Protein AF-A0A2G5EBL6-F1 (afdb_monomer_lite)

pLDDT: mean 78.23, std 23.62, range [29.59, 98.44]

InterPro domains:
  IPR039491 Required for excision 1-B domain-containing protein [PF14966] (50-145)
  IPR039491 Required for excision 1-B domain-containing protein [PTHR28309] (38-223)

Structure (mmCIF, N/CA/C/O backbone):
data_AF-A0A2G5EBL6-F1
#
_entry.id   AF-A0A2G5EBL6-F1
#
loop_
_atom_site.group_PDB
_atom_site.id
_atom_site.type_symbol
_atom_site.label_atom_id
_atom_site.label_alt_id
_atom_site.label_comp_id
_atom_site.label_asym_id
_atom_site.label_entity_id
_atom_site.label_seq_id
_atom_site.pdbx_PDB_ins_code
_atom_site.Cartn_x
_atom_site.Cartn_y
_atom_site.Cartn_z
_atom_site.occupancy
_atom_site.B_iso_or_equiv
_atom_site.auth_seq_id
_atom_site.auth_comp_id
_atom_site.auth_asym_id
_atom_site.auth_atom_id
_atom_site.pdbx_PDB_model_num
ATOM 1 N N . MET A 1 1 ? 21.609 19.500 -34.713 1.00 32.03 1 MET A N 1
ATOM 2 C CA . MET A 1 1 ? 21.882 20.052 -33.375 1.00 32.03 1 MET A CA 1
ATOM 3 C C . MET A 1 1 ? 20.558 20.595 -32.882 1.00 32.03 1 MET A C 1
ATOM 5 O O . MET A 1 1 ? 20.215 21.732 -33.173 1.00 32.03 1 MET A O 1
ATOM 9 N N . VAL A 1 2 ? 19.738 19.695 -32.353 1.00 29.59 2 VAL A N 1
ATOM 10 C CA . VAL A 1 2 ? 18.469 20.017 -31.706 1.00 29.59 2 VAL A CA 1
ATOM 11 C C . VAL A 1 2 ? 18.556 19.249 -30.403 1.00 29.59 2 VAL A C 1
ATOM 13 O O . VAL A 1 2 ? 18.448 18.025 -30.409 1.00 29.59 2 VAL A O 1
ATOM 16 N N . ASP A 1 3 ? 18.919 19.969 -29.351 1.00 31.80 3 ASP A N 1
ATOM 17 C CA . ASP A 1 3 ? 18.814 19.497 -27.981 1.00 31.80 3 ASP A CA 1
ATOM 18 C C . ASP A 1 3 ? 17.315 19.322 -27.702 1.00 31.80 3 ASP A C 1
ATOM 20 O O . ASP A 1 3 ? 16.539 20.274 -27.788 1.00 31.80 3 ASP A O 1
ATOM 24 N N . LEU A 1 4 ? 16.893 18.073 -27.509 1.00 33.44 4 LEU A N 1
ATOM 25 C CA . LEU A 1 4 ? 15.557 17.723 -27.045 1.00 33.44 4 LEU A CA 1
ATOM 26 C C . LEU A 1 4 ? 15.684 17.417 -25.558 1.00 33.44 4 LEU A C 1
ATOM 28 O O . LEU A 1 4 ? 16.045 16.311 -25.162 1.00 33.44 4 LEU A O 1
ATOM 32 N N . ASP A 1 5 ? 15.421 18.451 -24.765 1.00 32.41 5 ASP A N 1
ATOM 33 C CA . ASP A 1 5 ? 15.227 18.387 -23.323 1.00 32.41 5 ASP A CA 1
ATOM 34 C C . ASP A 1 5 ? 14.082 17.407 -23.006 1.00 32.41 5 ASP A C 1
ATOM 36 O O . ASP A 1 5 ? 12.904 17.750 -23.098 1.00 32.41 5 ASP A O 1
ATOM 40 N N . CYS A 1 6 ? 14.432 16.173 -22.641 1.00 33.69 6 CYS A N 1
ATOM 41 C CA . CYS A 1 6 ? 13.511 15.138 -22.162 1.00 33.69 6 CYS A CA 1
ATOM 42 C C . CYS A 1 6 ? 13.790 14.805 -20.683 1.00 33.69 6 CYS A C 1
ATOM 44 O O . CYS A 1 6 ? 13.736 13.654 -20.265 1.00 33.69 6 CYS A O 1
ATOM 46 N N . GLU A 1 7 ? 14.132 15.821 -19.884 1.00 32.06 7 GLU A N 1
ATOM 47 C CA . GLU A 1 7 ? 14.427 15.679 -18.447 1.00 32.06 7 GLU A CA 1
ATOM 48 C C . GLU A 1 7 ? 13.368 16.342 -17.537 1.00 32.06 7 GLU A C 1
ATOM 50 O O . GLU A 1 7 ? 13.471 16.268 -16.318 1.00 32.06 7 GLU A O 1
ATOM 55 N N . SER A 1 8 ? 12.306 16.954 -18.080 1.00 32.31 8 SER A N 1
ATOM 56 C CA . SER A 1 8 ? 11.425 17.842 -17.293 1.00 32.31 8 SER A CA 1
ATOM 57 C C . SER A 1 8 ? 10.180 17.197 -16.662 1.00 32.31 8 SER A C 1
ATOM 59 O O . SER A 1 8 ? 9.565 17.806 -15.786 1.00 32.31 8 SER A O 1
ATOM 61 N N . GLU A 1 9 ? 9.793 15.970 -17.032 1.00 36.19 9 GLU A N 1
ATOM 62 C CA . GLU A 1 9 ? 8.555 15.350 -16.512 1.00 36.19 9 GLU A CA 1
ATOM 63 C C . GLU A 1 9 ? 8.783 14.324 -15.384 1.00 36.19 9 GLU A C 1
ATOM 65 O O . GLU A 1 9 ? 7.861 14.008 -14.624 1.00 36.19 9 GLU A O 1
ATOM 70 N N . THR A 1 10 ? 10.017 13.844 -15.196 1.00 35.22 10 THR A N 1
ATOM 71 C CA . THR A 1 10 ? 10.383 12.879 -14.140 1.00 35.22 10 THR A CA 1
ATOM 72 C C . THR A 1 10 ? 10.668 13.547 -12.790 1.00 35.22 10 THR A C 1
ATOM 74 O O . THR A 1 10 ? 10.463 12.926 -11.740 1.00 35.22 10 THR A O 1
ATOM 77 N N . GLU A 1 11 ? 11.058 14.826 -12.783 1.00 31.84 11 GLU A N 1
ATOM 78 C CA . GLU A 1 11 ? 11.285 15.603 -11.557 1.00 31.84 11 GLU A CA 1
ATOM 79 C C . GLU A 1 11 ? 9.974 15.894 -10.803 1.00 31.84 11 GLU A C 1
ATOM 81 O O . GLU A 1 11 ? 9.913 15.768 -9.577 1.00 31.84 11 GLU A O 1
ATOM 86 N N . GLY A 1 12 ? 8.874 16.146 -11.523 1.00 29.69 12 GLY A N 1
ATOM 87 C CA . GLY A 1 12 ? 7.581 16.496 -10.921 1.00 29.69 12 GLY A CA 1
ATOM 88 C C . GLY A 1 12 ? 6.911 15.371 -10.118 1.00 29.69 12 GLY A C 1
ATOM 89 O O . GLY A 1 12 ? 6.140 15.645 -9.197 1.00 29.69 12 GLY A O 1
ATOM 90 N N . PHE A 1 13 ? 7.196 14.101 -10.424 1.00 37.25 13 PHE A N 1
ATOM 91 C CA . PHE A 1 13 ? 6.701 12.958 -9.643 1.00 37.25 13 PHE A CA 1
ATOM 92 C C . PHE A 1 13 ? 7.534 12.732 -8.376 1.00 37.25 13 PHE A C 1
ATOM 94 O O . PHE A 1 13 ? 6.982 12.424 -7.318 1.00 37.25 13 PHE A O 1
ATOM 101 N N . ASN A 1 14 ? 8.855 12.918 -8.469 1.00 37.78 14 ASN A N 1
ATOM 102 C CA . ASN A 1 14 ? 9.754 12.798 -7.325 1.00 37.78 14 ASN A CA 1
ATOM 103 C C . ASN A 1 14 ? 9.488 13.883 -6.278 1.00 37.78 14 ASN A C 1
ATOM 105 O O . ASN A 1 14 ? 9.518 13.566 -5.090 1.00 37.78 14 ASN A O 1
ATOM 109 N N . ASP A 1 15 ? 9.154 15.104 -6.695 1.00 36.69 15 ASP A N 1
ATOM 110 C CA . ASP A 1 15 ? 8.782 16.177 -5.770 1.00 36.69 15 ASP A CA 1
ATOM 111 C C . ASP A 1 15 ? 7.376 16.003 -5.191 1.00 36.69 15 ASP A C 1
ATOM 113 O O . ASP A 1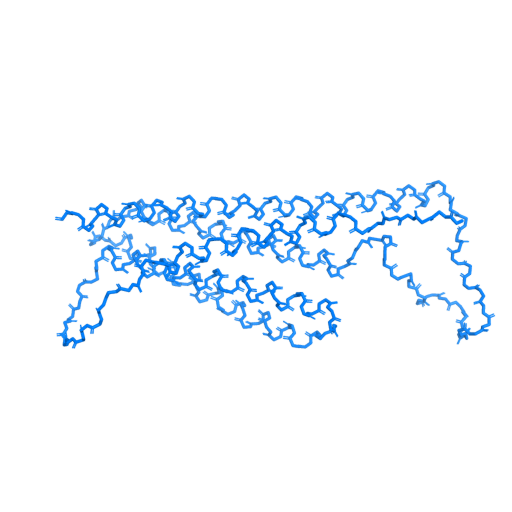 15 ? 7.194 16.169 -3.988 1.00 36.69 15 ASP A O 1
ATOM 117 N N . LYS A 1 16 ? 6.389 15.550 -5.975 1.00 40.94 16 LYS A N 1
ATOM 118 C CA . LYS A 1 16 ? 5.036 15.302 -5.441 1.00 40.94 16 LYS A CA 1
ATOM 119 C C . LYS A 1 16 ? 4.993 14.187 -4.400 1.00 40.94 16 LYS A C 1
ATOM 121 O O . LYS A 1 16 ? 4.231 14.306 -3.446 1.00 40.94 16 LYS A O 1
ATOM 126 N N . LEU A 1 17 ? 5.813 13.142 -4.557 1.00 38.59 17 LEU A N 1
ATOM 127 C CA . LEU A 1 17 ? 5.911 12.062 -3.573 1.00 38.59 17 LEU A CA 1
ATOM 128 C C . LEU A 1 17 ? 6.700 12.478 -2.321 1.00 38.59 17 LEU A C 1
ATOM 130 O O . LEU A 1 17 ? 6.354 12.036 -1.234 1.00 38.59 17 LEU A O 1
ATOM 134 N N . LYS A 1 18 ? 7.734 13.326 -2.463 1.00 37.56 18 LYS A N 1
ATOM 135 C CA . LYS A 1 18 ? 8.467 13.908 -1.321 1.00 37.56 18 LYS A CA 1
ATOM 136 C C . LYS A 1 18 ? 7.550 14.770 -0.451 1.00 37.56 18 LYS A C 1
ATOM 138 O O . LYS A 1 18 ? 7.557 14.605 0.764 1.00 37.56 18 LYS A O 1
ATOM 143 N N . ILE A 1 19 ? 6.729 15.618 -1.081 1.00 39.03 19 ILE A N 1
ATOM 144 C CA . ILE A 1 19 ? 5.806 16.530 -0.389 1.00 39.03 19 ILE A CA 1
ATOM 145 C C . ILE A 1 19 ? 4.774 15.746 0.441 1.00 39.03 19 ILE A C 1
ATOM 147 O O . ILE A 1 19 ? 4.537 16.091 1.589 1.00 39.03 19 ILE A O 1
ATOM 151 N N . THR A 1 20 ? 4.227 14.632 -0.068 1.00 41.66 20 THR A N 1
ATOM 152 C CA . THR A 1 20 ? 3.193 13.870 0.669 1.00 41.66 20 THR A CA 1
ATOM 153 C C . THR A 1 20 ? 3.734 12.960 1.773 1.00 41.66 20 THR A C 1
ATOM 155 O O . THR A 1 20 ? 2.992 12.638 2.694 1.00 41.66 20 THR A O 1
ATOM 158 N N . THR A 1 21 ? 4.989 12.503 1.705 1.00 48.50 21 THR A N 1
ATOM 159 C CA . THR A 1 21 ? 5.541 11.612 2.743 1.00 48.50 21 THR A CA 1
ATOM 160 C C . THR A 1 21 ? 6.235 12.357 3.876 1.00 48.50 21 THR A C 1
ATOM 162 O O . THR A 1 21 ? 6.143 11.911 5.010 1.00 48.50 21 THR A O 1
ATOM 165 N N . GLU A 1 22 ? 6.927 13.469 3.612 1.00 42.47 22 GLU A N 1
ATOM 166 C CA . GLU A 1 22 ? 7.683 14.178 4.659 1.00 42.47 22 GLU A CA 1
ATOM 167 C C . GLU A 1 22 ? 6.810 15.108 5.517 1.00 42.47 22 GLU A C 1
ATOM 169 O O . GLU A 1 22 ? 7.085 15.252 6.709 1.00 42.47 22 GLU A O 1
ATOM 174 N N . GLU A 1 23 ? 5.754 15.709 4.954 1.00 44.44 23 GLU A N 1
ATOM 175 C CA . GLU A 1 23 ? 4.824 16.561 5.718 1.00 44.44 23 GLU A 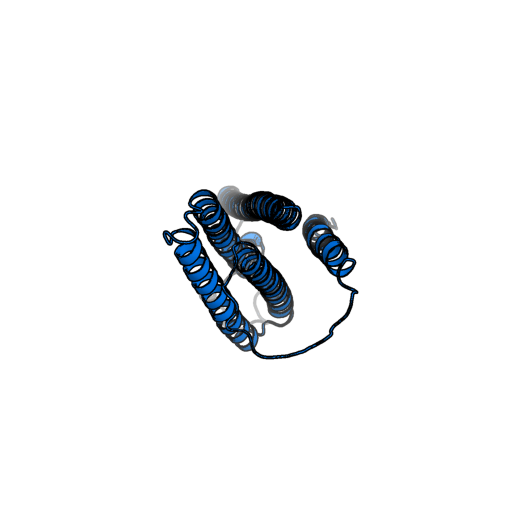CA 1
ATOM 176 C C . GLU A 1 23 ? 3.947 15.725 6.666 1.00 44.44 23 GLU A C 1
ATOM 178 O O . GLU A 1 23 ? 3.856 16.049 7.848 1.00 44.44 23 GLU A O 1
ATOM 183 N N . ASN A 1 24 ? 3.445 14.570 6.211 1.00 47.25 24 ASN A N 1
ATOM 184 C CA . ASN A 1 24 ? 2.637 13.668 7.044 1.00 47.25 24 ASN A CA 1
ATOM 185 C C . ASN A 1 24 ? 3.440 13.005 8.184 1.00 47.25 24 ASN A C 1
ATOM 187 O O . ASN A 1 24 ? 2.887 12.725 9.243 1.00 47.25 24 ASN A O 1
ATOM 191 N N . ILE A 1 25 ? 4.745 12.759 7.994 1.00 47.78 25 ILE A N 1
ATOM 192 C CA . ILE A 1 25 ? 5.616 12.206 9.050 1.00 47.78 25 ILE A CA 1
ATOM 193 C C . ILE A 1 25 ? 5.890 13.258 10.136 1.00 47.78 25 ILE A C 1
ATOM 195 O O . ILE A 1 25 ? 5.863 12.934 11.320 1.00 47.78 25 ILE A O 1
ATOM 199 N N . LYS A 1 26 ? 6.085 14.530 9.762 1.00 39.47 26 LYS A N 1
ATOM 200 C CA . LYS A 1 26 ? 6.347 15.607 10.731 1.00 39.47 26 LYS A CA 1
ATOM 201 C C . LYS A 1 26 ? 5.140 15.968 11.591 1.00 39.47 26 LYS A C 1
ATOM 203 O O . LYS A 1 26 ? 5.328 16.298 12.757 1.00 39.47 26 LYS A O 1
ATOM 208 N N . GLU A 1 27 ? 3.926 15.906 11.047 1.00 41.97 27 GLU A N 1
ATOM 209 C CA . GLU A 1 27 ? 2.708 16.1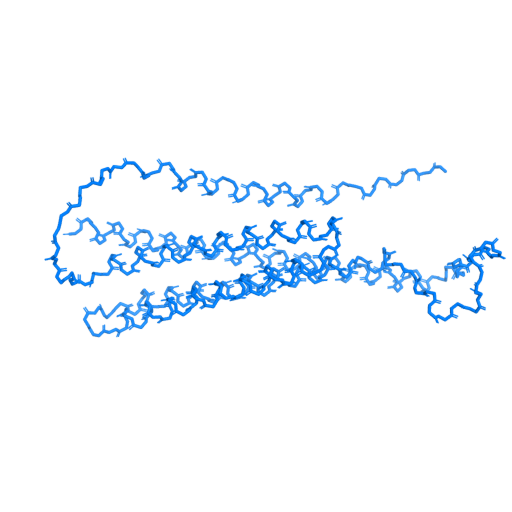45 11.835 1.00 41.97 27 GLU A CA 1
ATOM 210 C C . GLU A 1 27 ? 2.478 15.043 12.880 1.00 41.97 27 GLU A C 1
ATOM 212 O O . GLU A 1 27 ? 2.010 15.329 13.978 1.00 41.97 27 GLU A O 1
ATOM 217 N N . MET A 1 28 ? 2.902 13.805 12.601 1.00 40.56 28 MET A N 1
ATOM 218 C CA . MET A 1 28 ? 2.794 12.687 13.546 1.00 40.56 28 MET A CA 1
ATOM 219 C C . MET A 1 28 ? 3.894 12.669 14.622 1.00 40.56 28 MET A C 1
ATOM 221 O O . MET A 1 28 ? 3.668 12.142 15.708 1.00 40.56 28 MET A O 1
ATOM 225 N N . GLU A 1 29 ? 5.071 13.243 14.358 1.00 41.12 29 GLU A N 1
ATOM 226 C CA . GLU A 1 29 ? 6.190 13.277 15.316 1.00 41.12 29 GLU A CA 1
ATOM 227 C C . GLU A 1 29 ? 6.034 14.349 16.414 1.00 41.12 29 GLU A C 1
ATOM 229 O O . GLU A 1 29 ? 6.675 14.247 17.458 1.00 41.12 29 GLU A O 1
ATOM 234 N N . MET A 1 30 ? 5.191 15.372 16.218 1.00 35.16 30 MET A N 1
ATOM 235 C CA . MET A 1 30 ? 5.154 16.553 17.096 1.00 35.16 30 MET A CA 1
ATOM 236 C C . MET A 1 30 ? 4.175 16.479 18.286 1.00 35.16 30 MET A C 1
ATOM 238 O O . MET A 1 30 ? 4.126 17.430 19.065 1.00 35.16 30 MET A O 1
ATOM 242 N N . GLU A 1 31 ? 3.430 15.380 18.470 1.00 41.09 31 GLU A N 1
ATOM 243 C CA . GLU A 1 31 ? 2.395 15.267 19.524 1.00 41.09 31 GLU A CA 1
ATOM 244 C C . GLU A 1 31 ? 2.686 14.271 20.665 1.00 41.09 31 GLU A C 1
ATOM 246 O O . GLU A 1 31 ? 1.873 14.141 21.579 1.00 41.09 31 GLU A O 1
ATOM 251 N N . MET A 1 32 ? 3.837 13.592 20.694 1.00 40.34 32 MET A N 1
ATOM 252 C CA . MET A 1 32 ? 4.127 12.589 21.734 1.00 40.34 32 MET A CA 1
ATOM 253 C C . MET A 1 32 ? 5.384 12.901 22.549 1.00 40.34 32 MET A C 1
ATOM 255 O O . MET A 1 32 ? 6.392 12.213 22.449 1.00 40.34 32 MET A O 1
ATOM 259 N N . ASP A 1 33 ? 5.269 13.894 23.429 1.00 37.69 33 ASP A N 1
ATOM 260 C CA . ASP A 1 33 ? 6.133 14.057 24.601 1.00 37.69 33 ASP A CA 1
ATOM 261 C C . ASP A 1 33 ? 5.240 14.255 25.835 1.00 37.69 33 ASP A C 1
ATOM 263 O O . ASP A 1 33 ? 4.799 15.370 26.100 1.00 37.69 33 ASP A O 1
ATOM 267 N N . MET A 1 34 ? 4.949 13.176 26.578 1.00 40.69 34 MET A N 1
ATOM 268 C CA . MET A 1 34 ? 4.560 13.229 27.999 1.00 40.69 34 MET A CA 1
ATOM 269 C C . MET A 1 34 ? 4.687 11.843 28.673 1.00 40.69 34 MET A C 1
ATOM 271 O O . MET A 1 34 ? 3.926 10.923 28.393 1.00 40.69 34 MET A O 1
ATOM 275 N N . ASP A 1 35 ? 5.692 11.758 29.551 1.00 35.00 35 ASP A N 1
ATOM 276 C CA . ASP A 1 35 ? 5.892 10.901 30.733 1.00 35.00 35 ASP A CA 1
ATOM 277 C C . ASP A 1 35 ? 5.656 9.375 30.672 1.00 35.00 35 ASP A C 1
ATOM 279 O O . ASP A 1 35 ? 4.544 8.855 30.744 1.00 35.00 35 ASP A O 1
ATOM 283 N N . MET A 1 36 ? 6.777 8.641 30.715 1.00 46.12 36 MET A N 1
ATOM 284 C CA . MET A 1 36 ? 6.847 7.256 31.185 1.00 46.12 36 MET A CA 1
ATOM 285 C C . MET A 1 36 ? 6.954 7.221 32.714 1.00 46.12 36 MET A C 1
ATOM 287 O O . MET A 1 36 ? 8.035 7.453 33.252 1.00 46.12 36 MET A O 1
ATOM 291 N N . ASP A 1 37 ? 5.887 6.791 33.385 1.00 40.56 37 ASP A N 1
ATOM 292 C CA . ASP A 1 37 ? 5.981 6.123 34.685 1.00 40.56 37 ASP A CA 1
ATOM 293 C C . ASP A 1 37 ? 5.472 4.680 34.539 1.00 40.56 37 ASP A C 1
ATOM 295 O O . ASP A 1 37 ? 4.302 4.413 34.267 1.00 40.56 37 ASP A O 1
ATOM 299 N N . LEU A 1 38 ? 6.402 3.733 34.675 1.00 58.75 38 LEU A N 1
ATOM 300 C CA . LEU A 1 38 ? 6.155 2.293 34.699 1.00 58.75 38 LEU A CA 1
ATOM 301 C C . LEU A 1 38 ? 5.806 1.853 36.126 1.00 58.75 38 LEU A C 1
ATOM 303 O O . LEU A 1 38 ? 6.686 1.906 36.985 1.00 58.75 38 LEU A O 1
ATOM 307 N N . ASP A 1 39 ? 4.612 1.285 36.356 1.00 46.50 39 ASP A N 1
ATOM 308 C CA . ASP A 1 39 ? 4.452 0.285 37.423 1.00 46.50 39 ASP A CA 1
ATOM 309 C C . ASP A 1 39 ? 3.308 -0.747 37.239 1.00 46.50 39 ASP A C 1
ATOM 311 O O . ASP A 1 39 ? 2.170 -0.427 36.912 1.00 46.50 39 ASP A O 1
ATOM 315 N N . HIS A 1 40 ? 3.688 -2.002 37.509 1.00 44.62 40 HIS A N 1
ATOM 316 C CA . HIS A 1 40 ? 2.969 -3.211 37.949 1.00 44.62 40 HIS A CA 1
ATOM 317 C C . HIS A 1 40 ? 1.645 -3.718 37.321 1.00 44.62 40 HIS A C 1
ATOM 319 O O . HIS A 1 40 ? 0.542 -3.276 37.623 1.00 44.62 40 HIS A O 1
ATOM 325 N N . ASN A 1 41 ? 1.783 -4.883 36.665 1.00 54.56 41 ASN A N 1
ATOM 326 C CA . ASN A 1 41 ? 1.009 -6.119 36.897 1.00 54.56 41 ASN A CA 1
ATOM 327 C C . ASN A 1 41 ? -0.516 -5.974 37.087 1.00 54.56 41 ASN A C 1
ATOM 329 O O . ASN A 1 41 ? -1.055 -6.252 38.161 1.00 54.56 41 ASN A O 1
ATOM 333 N N . GLN A 1 42 ? -1.223 -5.632 36.013 1.00 42.38 42 GLN A N 1
ATOM 334 C CA . GLN A 1 42 ? -2.665 -5.835 35.911 1.00 42.38 42 GLN A CA 1
ATOM 335 C C . GLN A 1 42 ? -2.947 -6.757 34.733 1.00 42.38 42 GLN A C 1
ATOM 337 O O . GLN A 1 42 ? -2.359 -6.626 33.662 1.00 42.38 42 GLN A O 1
ATOM 342 N N . THR A 1 43 ? -3.854 -7.711 34.932 1.00 45.59 43 THR A N 1
ATOM 343 C CA . THR A 1 43 ? -4.490 -8.405 33.811 1.00 45.59 43 THR A CA 1
ATOM 344 C C . THR A 1 43 ? -5.353 -7.348 33.129 1.00 45.59 43 THR A C 1
ATOM 346 O O . THR A 1 43 ? -6.492 -7.136 33.534 1.00 45.59 43 THR A O 1
ATOM 349 N N . THR A 1 44 ? -4.768 -6.576 32.215 1.00 54.09 44 THR A N 1
ATOM 350 C CA . THR A 1 44 ? -5.438 -5.438 31.593 1.00 54.09 44 THR A CA 1
ATOM 351 C C . THR A 1 44 ? -6.562 -5.972 30.721 1.00 54.09 44 THR A C 1
ATOM 353 O O . THR A 1 44 ? -6.345 -6.673 29.731 1.00 54.09 44 THR A O 1
ATOM 356 N N . THR A 1 45 ? -7.797 -5.694 31.133 1.00 72.81 45 THR A N 1
ATOM 357 C CA . THR A 1 45 ? -8.965 -5.859 30.274 1.00 72.81 45 THR A CA 1
ATOM 358 C C . THR A 1 45 ? -8.728 -5.008 29.038 1.00 72.81 45 THR A C 1
ATOM 360 O O . THR A 1 45 ? -8.691 -3.787 29.145 1.00 72.81 45 THR A O 1
ATOM 363 N N . THR A 1 46 ? -8.503 -5.653 27.894 1.00 85.50 46 THR A N 1
ATOM 364 C CA . THR A 1 46 ? -8.277 -4.953 26.628 1.00 85.50 46 THR A CA 1
ATOM 365 C C . THR A 1 46 ? -9.511 -4.121 26.298 1.00 85.50 46 THR A C 1
ATOM 367 O O . THR A 1 46 ? -10.614 -4.663 26.227 1.00 85.50 46 THR A O 1
ATOM 370 N N . THR A 1 47 ? -9.331 -2.818 26.129 1.00 93.50 47 THR A N 1
ATOM 371 C CA . THR A 1 47 ? -10.402 -1.879 25.782 1.00 93.50 47 THR A CA 1
ATOM 372 C C . THR A 1 47 ? -10.516 -1.704 24.264 1.00 93.50 47 THR A C 1
ATOM 374 O O . THR A 1 47 ? -9.644 -2.132 23.507 1.00 93.50 47 THR A O 1
ATOM 377 N N . VAL A 1 48 ? -11.596 -1.066 23.794 1.00 94.81 48 VAL A N 1
ATOM 378 C CA . VAL A 1 48 ? -11.723 -0.667 22.377 1.00 94.81 48 VAL A CA 1
ATOM 379 C C . VAL A 1 48 ? -10.579 0.270 21.986 1.00 94.81 48 VAL A C 1
ATOM 381 O O . VAL A 1 48 ? -9.990 0.103 20.921 1.00 94.81 48 VAL A O 1
ATOM 384 N N . VAL A 1 49 ? -10.232 1.207 22.871 1.00 95.69 49 VAL A N 1
ATOM 385 C CA . VAL A 1 49 ? -9.147 2.170 22.665 1.00 95.69 49 VAL A CA 1
ATOM 386 C C . VAL A 1 49 ? -7.808 1.451 22.490 1.00 95.69 49 VAL A C 1
ATOM 388 O O . VAL A 1 49 ? -7.111 1.726 21.518 1.00 95.69 49 VAL A O 1
ATOM 391 N N . ASP A 1 50 ? -7.496 0.458 23.330 1.00 95.81 50 ASP A N 1
ATOM 392 C CA . ASP A 1 50 ? -6.252 -0.320 23.212 1.00 95.81 50 ASP A CA 1
ATOM 393 C C . ASP A 1 50 ? -6.144 -1.029 21.850 1.00 95.81 50 ASP A C 1
ATOM 395 O O . ASP A 1 50 ? -5.059 -1.161 21.281 1.00 95.81 50 ASP A O 1
ATOM 399 N N . LEU A 1 51 ? -7.267 -1.530 21.319 1.00 97.12 51 LEU A N 1
ATOM 400 C CA . LEU A 1 51 ? -7.307 -2.191 20.012 1.00 97.12 51 LEU A CA 1
ATOM 401 C C . LEU A 1 51 ? -7.090 -1.195 18.867 1.00 97.12 51 LEU A C 1
ATOM 403 O O . LEU A 1 51 ? -6.401 -1.528 17.900 1.00 97.12 51 LEU A O 1
ATOM 407 N N . LEU A 1 52 ? -7.644 0.014 18.974 1.00 97.62 52 LEU A N 1
ATOM 408 C CA . LEU A 1 52 ? -7.461 1.073 17.980 1.00 97.62 52 LEU A CA 1
ATOM 409 C C . LEU A 1 52 ? -6.036 1.648 18.014 1.00 97.62 52 LEU A C 1
ATOM 411 O O . LEU A 1 52 ? -5.438 1.829 16.957 1.00 97.62 52 LEU A O 1
ATOM 415 N N . GLU A 1 53 ? -5.426 1.813 19.190 1.00 97.94 53 GLU A N 1
ATOM 416 C CA . GLU A 1 53 ? -4.011 2.200 19.314 1.00 97.94 53 GLU A CA 1
ATOM 417 C C . GLU A 1 53 ? -3.084 1.166 18.667 1.00 97.94 53 GLU A C 1
ATOM 419 O O . GLU A 1 53 ? -2.184 1.513 17.897 1.00 97.94 53 GLU A O 1
ATOM 424 N N . ARG A 1 54 ? -3.347 -0.127 18.897 1.00 98.19 54 ARG A N 1
ATOM 425 C CA . ARG A 1 54 ? -2.630 -1.206 18.202 1.00 98.19 54 ARG A CA 1
ATOM 426 C C . ARG A 1 54 ? -2.825 -1.122 16.696 1.00 98.19 54 ARG A C 1
ATOM 428 O O . ARG A 1 54 ? -1.854 -1.288 15.963 1.00 98.19 54 ARG A O 1
ATOM 435 N N . PHE A 1 55 ? -4.045 -0.859 16.227 1.00 98.38 55 PHE A N 1
ATOM 436 C CA . PHE A 1 55 ? -4.319 -0.696 14.802 1.00 98.38 55 PHE A CA 1
ATOM 437 C C . PHE A 1 55 ? -3.506 0.454 14.193 1.00 98.38 55 PHE A C 1
ATOM 439 O O . PHE A 1 55 ? -2.842 0.237 13.180 1.00 98.38 55 PHE A O 1
ATOM 446 N N . LEU A 1 56 ? -3.480 1.631 14.827 1.00 97.69 56 LEU A N 1
ATOM 447 C CA . LEU A 1 56 ? -2.666 2.767 14.378 1.00 97.69 56 LEU A CA 1
ATOM 448 C C . LEU A 1 56 ? -1.171 2.415 14.340 1.00 97.69 56 LEU A C 1
ATOM 450 O O . LEU A 1 56 ? -0.494 2.714 13.357 1.00 97.69 56 LEU A O 1
ATOM 454 N N . GLY A 1 57 ? -0.672 1.680 15.338 1.00 97.44 57 GLY A N 1
ATOM 455 C CA . GLY A 1 57 ? 0.698 1.158 15.335 1.00 97.44 57 GLY A CA 1
ATOM 456 C C . GLY A 1 57 ? 0.992 0.211 14.162 1.00 97.44 57 GLY A C 1
ATOM 457 O O . GLY A 1 57 ? 2.086 0.236 13.597 1.00 97.44 57 GLY A O 1
ATOM 458 N N . VAL A 1 58 ? 0.022 -0.604 13.731 1.00 98.06 58 VAL A N 1
ATOM 459 C CA . VAL A 1 58 ? 0.167 -1.423 12.513 1.00 98.06 58 VAL A CA 1
ATOM 460 C C . VAL A 1 58 ? 0.257 -0.549 11.259 1.00 98.06 58 VAL A C 1
ATOM 462 O O . VAL A 1 58 ? 1.060 -0.844 10.372 1.00 98.06 58 VAL A O 1
ATOM 465 N N . GLN A 1 59 ? -0.527 0.527 11.172 1.00 98.12 59 GLN A N 1
ATOM 466 C CA . GLN A 1 59 ? -0.499 1.432 10.016 1.00 98.12 59 GLN A CA 1
ATOM 467 C C . GLN A 1 59 ? 0.814 2.208 9.925 1.00 98.12 59 GLN A C 1
ATOM 469 O O . GLN A 1 59 ? 1.370 2.336 8.834 1.00 98.12 59 GLN A O 1
ATOM 474 N N . GLN A 1 60 ? 1.372 2.615 11.066 1.00 96.88 60 GLN A N 1
ATOM 475 C CA . GLN A 1 60 ? 2.699 3.223 11.128 1.00 96.88 60 GLN A CA 1
ATOM 476 C C . GLN A 1 60 ? 3.777 2.286 10.560 1.00 96.88 60 GLN A C 1
ATOM 478 O O . GLN A 1 60 ? 4.524 2.666 9.657 1.00 96.88 60 GLN A O 1
ATOM 483 N N . ARG A 1 61 ? 3.798 1.017 10.991 1.00 98.19 61 ARG A N 1
ATOM 484 C CA . ARG A 1 61 ? 4.741 0.021 10.447 1.00 98.19 61 ARG A CA 1
ATOM 485 C C . ARG A 1 61 ? 4.567 -0.202 8.946 1.00 98.19 61 ARG A C 1
ATOM 487 O O . ARG A 1 61 ? 5.551 -0.367 8.227 1.00 98.19 61 ARG A O 1
ATOM 494 N N . ARG A 1 62 ? 3.332 -0.172 8.436 1.00 96.62 62 ARG A N 1
ATOM 495 C CA . ARG A 1 62 ? 3.082 -0.238 6.987 1.00 96.62 62 ARG A CA 1
ATOM 496 C C . ARG A 1 62 ? 3.652 0.970 6.258 1.00 96.62 62 ARG A C 1
ATOM 498 O O . ARG A 1 62 ? 4.293 0.784 5.224 1.00 96.62 62 ARG A O 1
ATOM 505 N N . ALA A 1 63 ? 3.454 2.181 6.774 1.00 94.94 63 ALA A N 1
ATOM 506 C CA . ALA A 1 63 ? 4.020 3.395 6.189 1.00 94.94 63 ALA A CA 1
ATOM 507 C C . ALA A 1 63 ? 5.554 3.306 6.089 1.00 94.94 63 ALA A C 1
ATOM 509 O O . ALA A 1 63 ? 6.122 3.559 5.023 1.00 94.94 63 ALA A O 1
ATOM 510 N N . GLU A 1 64 ? 6.210 2.833 7.149 1.00 96.12 64 GLU A N 1
ATOM 511 C CA . GLU A 1 64 ? 7.654 2.578 7.174 1.00 96.12 64 GLU A CA 1
ATOM 512 C C . GLU A 1 64 ? 8.076 1.502 6.164 1.00 96.12 64 GLU A C 1
ATOM 514 O O . GLU A 1 64 ? 9.053 1.683 5.433 1.00 96.12 64 GLU A O 1
ATOM 519 N N . ALA A 1 65 ? 7.320 0.405 6.051 1.00 96.00 65 ALA A N 1
ATOM 520 C CA . ALA A 1 65 ? 7.573 -0.642 5.064 1.00 96.00 65 ALA A CA 1
ATOM 521 C C . ALA A 1 65 ? 7.486 -0.110 3.621 1.00 96.00 65 ALA A C 1
ATOM 523 O O . ALA A 1 65 ? 8.363 -0.408 2.807 1.00 96.00 65 ALA A O 1
ATOM 524 N N . TYR A 1 66 ? 6.497 0.735 3.298 1.00 96.88 66 TYR A N 1
ATOM 525 C CA . TYR A 1 66 ? 6.420 1.402 1.991 1.00 96.88 66 TYR A CA 1
ATOM 526 C C . TYR A 1 66 ? 7.593 2.358 1.752 1.00 96.88 66 TYR A C 1
ATOM 528 O O . TYR A 1 66 ? 8.151 2.373 0.651 1.00 96.88 66 TYR A O 1
ATOM 536 N N . ALA A 1 67 ? 7.993 3.139 2.759 1.00 95.38 67 ALA A N 1
ATOM 537 C CA . ALA A 1 67 ? 9.137 4.042 2.655 1.00 95.38 67 ALA A CA 1
ATOM 538 C C . ALA A 1 67 ? 10.441 3.267 2.397 1.00 95.38 67 ALA A C 1
ATOM 540 O O . ALA A 1 67 ? 11.218 3.625 1.505 1.00 95.38 67 ALA A O 1
ATOM 541 N N . ASN A 1 68 ? 10.640 2.155 3.108 1.00 95.62 68 ASN A N 1
ATOM 542 C CA . ASN A 1 68 ? 11.771 1.251 2.921 1.00 95.62 68 ASN A CA 1
ATOM 543 C C . ASN A 1 68 ? 11.755 0.603 1.531 1.00 95.62 68 ASN A C 1
ATOM 545 O O . ASN A 1 68 ? 12.782 0.606 0.849 1.00 95.62 68 ASN A O 1
ATOM 549 N N . LEU A 1 69 ? 10.592 0.124 1.073 1.00 94.75 69 LEU A N 1
ATOM 550 C CA . LEU A 1 69 ? 10.421 -0.464 -0.257 1.00 94.75 69 LEU A CA 1
ATOM 551 C C . LEU A 1 69 ? 10.771 0.543 -1.352 1.00 94.75 69 LEU A C 1
ATOM 553 O O . LEU A 1 69 ? 11.478 0.215 -2.305 1.00 94.75 69 LEU A O 1
ATOM 557 N N . ARG A 1 70 ? 10.297 1.786 -1.207 1.00 94.19 70 ARG A N 1
ATOM 558 C CA . ARG A 1 70 ? 10.596 2.872 -2.140 1.00 94.19 70 ARG A CA 1
ATOM 559 C C . ARG A 1 70 ? 12.089 3.176 -2.171 1.00 94.19 70 ARG A C 1
ATOM 561 O O . ARG A 1 70 ? 12.661 3.236 -3.257 1.00 94.19 70 ARG A O 1
ATOM 568 N N . ARG A 1 71 ? 12.712 3.377 -1.006 1.00 94.94 71 ARG A N 1
ATOM 569 C CA . ARG A 1 71 ? 14.146 3.685 -0.904 1.00 94.94 71 ARG A CA 1
ATOM 570 C C . ARG A 1 71 ? 14.984 2.585 -1.548 1.00 94.94 71 ARG A C 1
ATOM 572 O O . ARG A 1 71 ? 15.820 2.887 -2.392 1.00 94.94 71 ARG A O 1
ATOM 579 N N . GLY A 1 72 ? 14.710 1.328 -1.210 1.00 94.81 72 GLY A N 1
ATOM 580 C CA . GLY A 1 72 ? 15.436 0.196 -1.773 1.00 94.81 72 GLY A CA 1
ATOM 581 C C . GLY A 1 72 ? 15.228 0.024 -3.273 1.00 94.81 72 GLY A C 1
ATOM 582 O O . GLY A 1 72 ? 16.167 -0.334 -3.972 1.00 94.81 72 GLY A O 1
ATOM 583 N N . PHE A 1 73 ? 14.040 0.340 -3.800 1.00 94.00 73 PHE A N 1
ATOM 584 C CA . PHE A 1 73 ? 13.821 0.330 -5.248 1.00 94.00 73 PHE A CA 1
ATOM 585 C C . PHE A 1 73 ? 14.617 1.428 -5.964 1.00 94.00 73 PHE A C 1
ATOM 587 O O . PHE A 1 73 ? 15.196 1.172 -7.014 1.00 94.00 73 PHE A O 1
ATOM 594 N N . ILE A 1 74 ? 14.692 2.637 -5.399 1.00 92.88 74 ILE A N 1
ATOM 595 C CA . ILE A 1 74 ? 15.518 3.720 -5.960 1.00 92.88 74 ILE A CA 1
ATOM 596 C C . ILE A 1 74 ? 16.995 3.306 -5.980 1.00 92.88 74 ILE A C 1
ATOM 598 O O . ILE A 1 74 ? 17.662 3.454 -7.001 1.00 92.88 74 ILE A O 1
ATOM 602 N N . GLU A 1 75 ? 17.495 2.740 -4.883 1.00 93.25 75 GLU A N 1
ATOM 603 C CA . GLU A 1 75 ? 18.870 2.243 -4.795 1.00 93.25 75 GLU A CA 1
ATOM 604 C C . GLU A 1 75 ? 19.138 1.101 -5.785 1.00 93.25 75 GLU A C 1
ATOM 606 O O . GLU A 1 75 ? 20.178 1.076 -6.446 1.00 93.25 75 GLU A O 1
ATOM 611 N N . TYR A 1 76 ? 18.183 0.186 -5.942 1.00 93.56 76 TYR A N 1
ATOM 612 C CA . TYR A 1 76 ? 18.236 -0.888 -6.927 1.00 93.56 76 TYR A CA 1
ATOM 613 C C . TYR A 1 76 ? 18.343 -0.355 -8.361 1.00 93.56 76 TYR A C 1
ATOM 615 O O . TYR A 1 76 ? 19.206 -0.811 -9.109 1.00 93.56 76 TYR A O 1
ATOM 623 N N . MET A 1 77 ? 17.528 0.638 -8.730 1.00 89.88 77 MET A N 1
ATOM 624 C CA . MET A 1 77 ? 17.547 1.227 -10.075 1.00 89.88 77 MET A CA 1
ATOM 625 C C . MET A 1 77 ? 18.879 1.922 -10.401 1.00 89.88 77 MET A C 1
ATOM 627 O O . MET A 1 77 ? 19.266 1.969 -11.564 1.00 89.88 77 MET A O 1
ATOM 631 N N . VAL A 1 78 ? 19.597 2.435 -9.393 1.00 90.56 78 VAL A N 1
ATOM 632 C CA . VAL A 1 78 ? 20.918 3.068 -9.571 1.00 90.56 78 VAL A CA 1
ATOM 633 C C . VAL A 1 78 ? 22.054 2.041 -9.577 1.00 90.56 78 VAL A C 1
ATOM 635 O O . VAL A 1 78 ? 22.978 2.139 -10.380 1.00 90.56 78 VAL A O 1
ATOM 638 N N . SER A 1 79 ? 22.017 1.069 -8.664 1.00 90.81 79 SER A N 1
ATOM 639 C CA . SER A 1 79 ? 23.126 0.133 -8.429 1.00 90.81 79 SER A CA 1
ATOM 640 C C . SER A 1 79 ? 23.065 -1.143 -9.271 1.00 90.81 79 SER A C 1
ATOM 642 O O . SER A 1 79 ? 24.086 -1.810 -9.437 1.00 90.81 79 SER A O 1
ATOM 644 N N . GLY A 1 80 ? 21.881 -1.533 -9.754 1.00 89.25 80 GLY A N 1
ATOM 645 C CA . GLY A 1 80 ? 21.636 -2.844 -10.362 1.00 89.25 80 GLY A CA 1
ATOM 646 C C . GLY A 1 80 ? 21.753 -4.021 -9.379 1.00 89.25 80 GLY A C 1
ATOM 647 O O . GLY A 1 80 ? 21.841 -5.172 -9.809 1.00 89.25 80 GLY A O 1
ATOM 648 N N . GLY A 1 81 ? 21.783 -3.759 -8.065 1.00 90.38 81 GLY A N 1
ATOM 649 C CA . GLY A 1 81 ? 21.969 -4.752 -7.003 1.00 90.38 81 GLY A CA 1
ATOM 650 C C . GLY A 1 81 ? 20.767 -5.682 -6.799 1.00 90.38 81 GLY A C 1
ATOM 651 O O . GLY A 1 81 ? 20.066 -5.583 -5.794 1.00 90.38 81 GLY A O 1
ATOM 652 N N . GLU A 1 82 ? 20.533 -6.603 -7.736 1.00 91.56 82 GLU A N 1
ATOM 653 C CA . GLU A 1 82 ? 19.363 -7.496 -7.751 1.00 91.56 82 GLU A CA 1
ATOM 654 C C . GLU A 1 82 ? 19.248 -8.363 -6.484 1.00 91.56 82 GLU A C 1
ATOM 656 O O . GLU A 1 82 ? 18.158 -8.495 -5.937 1.00 91.56 82 GLU A O 1
ATOM 661 N N . SER A 1 83 ? 20.352 -8.920 -5.971 1.00 94.00 83 SER A N 1
ATOM 662 C CA . SER A 1 83 ? 20.317 -9.794 -4.786 1.00 94.00 83 SER A CA 1
ATOM 663 C C . SER A 1 83 ? 19.918 -9.054 -3.507 1.00 94.00 83 SER A C 1
ATOM 665 O O . SER A 1 83 ? 19.080 -9.544 -2.752 1.00 94.00 83 SER A O 1
ATOM 667 N N . ALA A 1 84 ? 20.484 -7.865 -3.279 1.00 93.69 84 ALA A N 1
ATOM 668 C CA . ALA A 1 84 ? 20.149 -7.024 -2.132 1.00 93.69 84 ALA A CA 1
ATOM 669 C C . ALA A 1 84 ? 18.682 -6.575 -2.188 1.00 93.69 84 ALA A C 1
ATOM 671 O O . ALA A 1 84 ? 17.971 -6.627 -1.185 1.00 93.69 84 ALA A O 1
ATOM 672 N N . TYR A 1 85 ? 18.202 -6.208 -3.380 1.00 94.75 85 TYR A N 1
ATOM 673 C CA . TYR A 1 85 ? 16.813 -5.813 -3.571 1.00 94.75 85 TYR A CA 1
ATOM 674 C C . TYR A 1 85 ? 15.832 -6.980 -3.380 1.00 94.75 85 TYR A C 1
ATOM 676 O O . TYR A 1 85 ? 14.813 -6.818 -2.716 1.00 94.75 85 TYR A O 1
ATOM 684 N N . GLN A 1 86 ? 16.155 -8.180 -3.872 1.00 95.62 86 GLN A N 1
ATOM 685 C CA . GLN A 1 86 ? 15.340 -9.378 -3.640 1.00 95.62 86 GLN A CA 1
ATOM 686 C C . GLN A 1 86 ? 15.238 -9.735 -2.154 1.00 95.62 86 GLN A C 1
ATOM 688 O O . GLN A 1 86 ? 14.156 -10.093 -1.684 1.00 95.62 86 GLN A O 1
ATOM 693 N N . GLN A 1 87 ? 16.340 -9.614 -1.407 1.00 97.19 87 GLN A N 1
ATOM 694 C CA . GLN A 1 87 ? 16.322 -9.813 0.039 1.00 97.19 87 GLN A CA 1
ATOM 695 C C . GLN A 1 87 ? 15.404 -8.793 0.723 1.00 97.19 87 GLN A C 1
ATOM 697 O O . GLN A 1 87 ? 14.536 -9.183 1.503 1.00 97.19 87 GLN A O 1
ATOM 702 N N . LEU A 1 88 ? 15.526 -7.511 0.369 1.00 96.44 88 LEU A N 1
ATOM 703 C CA . LEU A 1 88 ? 14.645 -6.467 0.887 1.00 96.44 88 LEU A CA 1
ATOM 704 C C . LEU A 1 88 ? 13.169 -6.758 0.572 1.00 96.44 88 LEU A C 1
ATOM 706 O O . LEU A 1 88 ? 12.316 -6.637 1.448 1.00 96.44 88 LEU A O 1
ATOM 710 N N . CYS A 1 89 ? 12.845 -7.177 -0.656 1.00 96.50 89 CYS A N 1
ATOM 711 C CA . CYS A 1 89 ? 11.483 -7.564 -1.024 1.00 96.50 89 CYS A CA 1
ATOM 712 C C . CYS A 1 89 ? 10.959 -8.713 -0.153 1.00 96.50 89 CYS A C 1
ATOM 714 O O . CYS A 1 89 ? 9.791 -8.691 0.238 1.00 96.50 89 CYS A O 1
ATOM 716 N N . ALA A 1 90 ? 11.797 -9.701 0.172 1.00 97.38 90 ALA A N 1
ATOM 717 C CA . ALA A 1 90 ? 11.411 -10.807 1.043 1.00 97.38 90 ALA A CA 1
ATOM 718 C C . ALA A 1 90 ? 11.111 -10.332 2.475 1.00 97.38 90 ALA A C 1
ATOM 720 O O . ALA A 1 90 ? 10.088 -10.721 3.039 1.00 97.38 90 ALA A O 1
ATOM 721 N N . GLU A 1 91 ? 11.956 -9.466 3.037 1.00 97.88 91 GLU A N 1
ATOM 722 C CA . GLU A 1 91 ? 11.772 -8.877 4.372 1.00 97.88 91 GLU A CA 1
ATOM 723 C C . GLU A 1 91 ? 10.493 -8.029 4.436 1.00 97.88 91 GLU A C 1
ATOM 725 O O . GLU A 1 91 ? 9.638 -8.233 5.297 1.00 97.88 91 GLU A O 1
ATOM 730 N N . ILE A 1 92 ? 10.294 -7.144 3.460 1.00 95.12 92 ILE A N 1
ATOM 731 C CA . ILE A 1 92 ? 9.115 -6.274 3.387 1.00 95.12 92 ILE A CA 1
ATOM 732 C C . ILE A 1 92 ? 7.829 -7.081 3.169 1.00 95.12 92 ILE A C 1
ATOM 734 O O . ILE A 1 92 ? 6.792 -6.769 3.751 1.00 95.12 92 ILE A O 1
ATOM 738 N N . THR A 1 93 ? 7.883 -8.154 2.377 1.00 96.69 93 THR A N 1
ATOM 739 C CA . THR A 1 93 ? 6.737 -9.059 2.201 1.00 96.69 93 THR A CA 1
ATOM 740 C C . THR A 1 93 ? 6.353 -9.725 3.522 1.00 96.69 93 THR A C 1
ATOM 742 O O . THR A 1 93 ? 5.166 -9.871 3.819 1.00 96.69 93 THR A O 1
ATOM 745 N N . GLN A 1 94 ? 7.331 -10.126 4.338 1.00 97.81 94 GLN A N 1
ATOM 746 C CA . GLN A 1 94 ? 7.059 -10.668 5.670 1.00 97.81 94 GLN A CA 1
ATOM 747 C C . GLN A 1 94 ? 6.421 -9.615 6.578 1.00 97.81 94 GLN A C 1
ATOM 749 O O . GLN A 1 94 ? 5.428 -9.922 7.237 1.00 97.81 94 GLN A O 1
ATOM 754 N N . GLU A 1 95 ? 6.910 -8.374 6.549 1.00 98.06 95 GLU A N 1
ATOM 755 C CA . GLU A 1 95 ? 6.348 -7.280 7.346 1.00 98.06 95 GLU A CA 1
ATOM 756 C C . GLU A 1 95 ? 4.897 -6.959 6.950 1.00 98.06 95 GLU A C 1
ATOM 758 O O . GLU A 1 95 ? 4.020 -6.875 7.814 1.00 98.06 95 GLU A O 1
ATOM 763 N N . PHE A 1 96 ? 4.587 -6.879 5.649 1.00 97.00 96 PHE A N 1
ATOM 764 C CA . PHE A 1 96 ? 3.210 -6.680 5.183 1.00 97.00 96 PHE A CA 1
ATOM 765 C C . PHE A 1 96 ? 2.283 -7.830 5.586 1.00 97.00 96 PHE A C 1
ATOM 767 O O . PHE A 1 96 ? 1.137 -7.585 5.979 1.00 97.00 96 PHE A O 1
ATOM 774 N N . ASN A 1 97 ? 2.761 -9.076 5.535 1.00 97.62 97 ASN A N 1
ATOM 775 C CA . ASN A 1 97 ? 1.995 -10.232 6.004 1.00 97.62 97 ASN A CA 1
ATOM 776 C C . ASN A 1 97 ? 1.750 -10.169 7.516 1.00 97.62 97 ASN A C 1
ATOM 778 O O . ASN A 1 97 ? 0.622 -10.382 7.961 1.00 97.62 97 ASN A O 1
ATOM 782 N N . ALA A 1 98 ? 2.771 -9.828 8.306 1.00 98.25 98 ALA A N 1
ATOM 783 C CA . ALA A 1 98 ? 2.647 -9.668 9.751 1.00 98.25 98 ALA A CA 1
ATOM 784 C C . ALA A 1 98 ? 1.631 -8.574 10.110 1.00 98.25 98 ALA A C 1
ATOM 786 O O . ALA A 1 98 ? 0.753 -8.801 10.941 1.00 98.25 98 ALA A O 1
ATOM 787 N N . CYS A 1 99 ? 1.692 -7.422 9.438 1.00 98.38 99 CYS A N 1
ATOM 788 C CA . CYS A 1 99 ? 0.716 -6.346 9.595 1.00 98.38 99 CYS A CA 1
ATOM 789 C C . CYS A 1 99 ? -0.704 -6.807 9.239 1.00 98.38 99 CYS A C 1
ATOM 791 O O . CYS A 1 99 ? -1.641 -6.571 9.996 1.00 98.38 99 CYS A O 1
ATOM 793 N N . SER A 1 100 ? -0.876 -7.499 8.110 1.00 98.00 100 SER A N 1
ATOM 794 C CA . SER A 1 100 ? -2.194 -7.966 7.656 1.00 98.00 100 SER A CA 1
ATOM 795 C C . SER A 1 100 ? -2.815 -8.964 8.633 1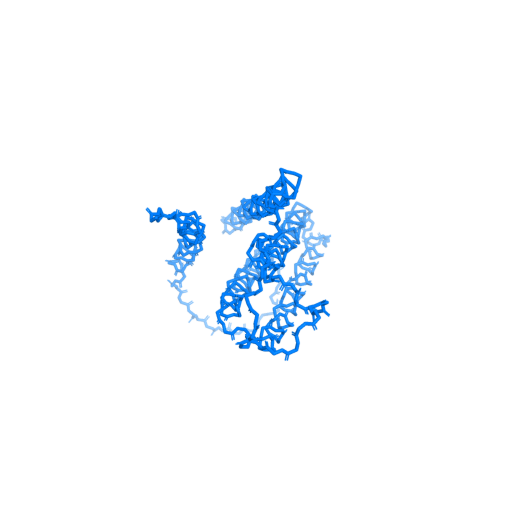.00 98.00 100 SER A C 1
ATOM 797 O O . SER A 1 100 ? -3.987 -8.835 8.978 1.00 98.00 100 SER A O 1
ATOM 799 N N . ASN A 1 101 ? -2.017 -9.897 9.155 1.00 98.38 101 ASN A N 1
ATOM 800 C CA . ASN A 1 101 ? -2.470 -10.850 10.167 1.00 98.38 101 ASN A CA 1
ATOM 801 C C . ASN A 1 101 ? -2.887 -10.157 11.470 1.00 98.38 101 ASN A C 1
ATOM 803 O O . ASN A 1 101 ? -3.913 -10.518 12.037 1.00 98.38 101 ASN A O 1
ATOM 807 N N . GLN A 1 102 ? -2.141 -9.141 11.917 1.00 98.44 102 GLN A N 1
ATOM 808 C CA . GLN A 1 102 ? -2.515 -8.380 13.111 1.00 98.44 102 GLN A CA 1
ATOM 809 C C . GLN A 1 102 ? -3.831 -7.624 12.918 1.00 98.44 102 GLN A C 1
ATOM 811 O O . GLN A 1 102 ? -4.666 -7.638 13.814 1.00 98.44 102 GLN A O 1
ATOM 816 N N . VAL A 1 103 ? -4.075 -7.016 11.754 1.00 98.12 103 VAL A N 1
ATOM 817 C CA . VAL A 1 103 ? -5.365 -6.343 11.519 1.00 98.12 103 VAL A CA 1
ATOM 818 C C . VAL A 1 103 ? -6.523 -7.338 11.460 1.00 98.12 103 VAL A C 1
ATOM 820 O O . VAL A 1 103 ? -7.578 -7.037 12.005 1.00 98.12 103 VAL A O 1
ATOM 823 N N . LEU A 1 104 ? -6.340 -8.528 10.877 1.00 97.75 104 LEU A N 1
ATOM 824 C CA . LEU A 1 104 ? -7.366 -9.581 10.913 1.00 97.75 104 LEU A CA 1
ATOM 825 C C . LEU A 1 104 ? -7.668 -10.036 12.346 1.00 97.75 104 LEU A C 1
ATOM 827 O O . LEU A 1 104 ? -8.819 -10.297 12.696 1.00 97.75 104 LEU A O 1
ATOM 831 N N . GLU A 1 105 ? -6.640 -10.117 13.189 1.00 97.88 105 GLU A N 1
ATOM 832 C CA . GLU A 1 105 ? -6.807 -10.417 14.606 1.00 97.88 105 GLU A CA 1
ATOM 833 C C . GLU A 1 105 ? -7.603 -9.309 15.317 1.00 97.88 105 GLU A C 1
ATOM 835 O O . GLU A 1 105 ? -8.595 -9.607 15.984 1.00 97.88 105 GLU A O 1
ATOM 840 N N . LEU A 1 106 ? -7.234 -8.038 15.120 1.00 97.69 106 LEU A N 1
ATOM 841 C CA . LEU A 1 106 ? -7.940 -6.871 15.671 1.00 97.69 106 LEU A CA 1
ATOM 842 C C . LEU A 1 106 ? -9.401 -6.810 15.204 1.00 97.69 106 LEU A C 1
ATOM 844 O O . LEU A 1 106 ? -10.305 -6.643 16.021 1.00 97.69 106 LEU A O 1
ATOM 848 N N .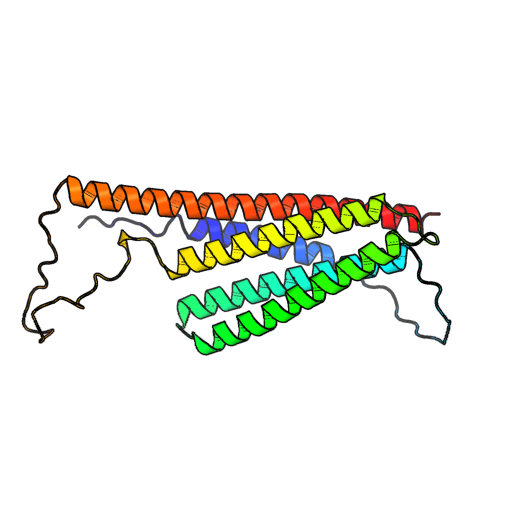 GLU A 1 107 ? -9.649 -7.041 13.915 1.00 97.56 107 GLU A N 1
ATOM 849 C CA . GLU A 1 107 ? -10.992 -7.153 13.343 1.00 97.56 107 GLU A CA 1
ATOM 850 C C . GLU A 1 107 ? -11.806 -8.237 14.065 1.00 97.56 107 GLU A C 1
ATOM 852 O O . GLU A 1 107 ? -12.948 -8.004 14.464 1.00 97.56 107 GLU A O 1
ATOM 857 N N . SER A 1 108 ? -11.207 -9.407 14.312 1.00 97.06 108 SER A N 1
ATOM 858 C CA . SER A 1 108 ? -11.871 -10.494 15.035 1.00 97.06 108 SER A CA 1
ATOM 859 C C . SER A 1 108 ? -12.222 -10.129 16.480 1.00 97.06 108 SER A C 1
ATOM 861 O O . SER A 1 108 ? -13.238 -10.603 16.990 1.00 97.06 108 SER A O 1
ATOM 863 N N . PHE A 1 109 ? -11.420 -9.286 17.144 1.00 96.50 109 PHE A N 1
ATOM 864 C CA . PHE A 1 109 ? -11.724 -8.798 18.488 1.00 96.50 109 PHE A CA 1
ATOM 865 C C . PHE A 1 109 ? -12.952 -7.892 18.481 1.00 96.50 109 PHE A C 1
ATOM 867 O O . PHE A 1 109 ? -13.850 -8.115 19.289 1.00 96.50 109 PHE A O 1
ATOM 874 N N . PHE A 1 110 ? -13.052 -6.949 17.541 1.00 96.75 110 PHE A N 1
ATOM 875 C CA . PHE A 1 110 ? -14.215 -6.060 17.443 1.00 96.75 110 PHE A CA 1
ATOM 876 C C . PHE A 1 110 ? -15.534 -6.805 17.198 1.00 96.75 110 PHE A C 1
ATOM 878 O O . PHE A 1 110 ? -16.588 -6.358 17.650 1.00 96.75 110 PHE A O 1
ATOM 885 N N . LEU A 1 111 ? -15.478 -7.970 16.549 1.00 95.50 111 LEU A N 1
ATOM 886 C CA . LEU A 1 111 ? -16.639 -8.832 16.313 1.00 95.50 111 LEU A CA 1
ATOM 887 C C . LEU A 1 111 ? -17.057 -9.675 17.532 1.00 95.50 111 LEU A C 1
ATOM 889 O O . LEU A 1 111 ? -18.131 -10.280 17.508 1.00 95.50 111 LEU A O 1
ATOM 893 N N . LYS A 1 112 ? -16.241 -9.758 18.593 1.00 94.06 112 LYS A N 1
ATOM 894 C CA . LYS A 1 112 ? -16.608 -10.520 19.799 1.00 94.06 112 LYS A CA 1
ATOM 895 C C . LYS A 1 112 ? -17.783 -9.849 20.516 1.00 94.06 112 LYS A C 1
ATOM 897 O O . LYS A 1 112 ? -17.823 -8.623 20.551 1.00 94.06 112 LYS A O 1
ATOM 902 N N . PRO A 1 113 ? -18.683 -10.616 21.164 1.00 91.69 113 PRO A N 1
ATOM 903 C CA . PRO A 1 113 ? -19.829 -10.059 21.891 1.00 91.69 113 PRO A CA 1
ATOM 904 C C . PRO A 1 113 ? -19.449 -8.997 22.929 1.00 91.69 113 PRO A C 1
ATOM 906 O O . PRO A 1 113 ? -20.187 -8.031 23.103 1.00 91.69 113 PRO A O 1
ATOM 909 N N . ASP A 1 114 ? -18.280 -9.152 23.555 1.00 88.81 114 ASP A N 1
ATOM 910 C CA . ASP A 1 114 ? -17.751 -8.239 24.574 1.00 88.81 114 ASP A CA 1
ATOM 911 C C . ASP A 1 114 ? -17.492 -6.820 24.036 1.00 88.81 114 ASP A C 1
ATOM 913 O O . ASP A 1 114 ? -17.558 -5.859 24.797 1.00 88.81 114 ASP A O 1
ATOM 917 N N . PHE A 1 115 ? -17.240 -6.682 22.728 1.00 91.31 115 PHE A N 1
ATOM 918 C CA . PHE A 1 115 ? -17.052 -5.394 22.055 1.00 91.31 115 PHE A CA 1
ATOM 919 C C . PHE A 1 115 ? -18.241 -5.042 21.153 1.00 91.31 115 PHE A C 1
ATOM 921 O O . PHE A 1 115 ? -18.760 -3.933 21.212 1.00 91.31 115 PHE A O 1
ATOM 928 N N . SER A 1 116 ? -18.687 -5.986 20.318 1.00 92.06 116 SER A N 1
ATOM 929 C CA . SER A 1 116 ? -19.797 -5.846 19.364 1.00 92.06 116 SER A CA 1
ATOM 930 C C . SER A 1 116 ? -19.683 -4.641 18.408 1.00 92.06 116 SER A C 1
ATOM 932 O O . SER A 1 116 ? -20.690 -4.156 17.884 1.00 92.06 116 SER A O 1
ATOM 934 N N . ARG A 1 117 ? -18.456 -4.185 18.125 1.00 96.00 117 ARG A N 1
ATOM 935 C CA . ARG A 1 117 ? -18.130 -3.031 17.267 1.00 96.00 117 ARG A CA 1
ATOM 936 C C . ARG A 1 117 ? -17.969 -3.436 15.802 1.00 96.00 117 ARG A C 1
ATOM 938 O O . ARG A 1 117 ? -16.883 -3.418 15.226 1.00 96.00 117 ARG A O 1
ATOM 945 N N . ASN A 1 118 ? -19.078 -3.847 15.192 1.00 96.56 118 ASN A N 1
ATOM 946 C CA . ASN A 1 118 ? -19.118 -4.260 13.781 1.00 96.56 118 ASN A CA 1
ATOM 947 C C . ASN A 1 118 ? -18.728 -3.126 12.817 1.00 96.56 118 ASN A C 1
ATOM 949 O O . ASN A 1 118 ? -18.185 -3.383 11.745 1.00 96.56 118 ASN A O 1
ATOM 953 N N . ASP A 1 119 ? -19.000 -1.886 13.211 1.00 96.69 119 ASP A N 1
ATOM 954 C CA . ASP A 1 119 ? -18.588 -0.661 12.535 1.00 96.69 119 ASP A CA 1
ATOM 955 C C . ASP A 1 119 ? -17.058 -0.555 12.444 1.00 96.69 119 ASP A C 1
ATOM 957 O O . ASP A 1 119 ? -16.522 -0.453 11.341 1.00 96.69 119 ASP A O 1
ATOM 961 N N . LEU A 1 120 ? -16.345 -0.717 13.565 1.00 97.56 120 LEU A N 1
ATOM 962 C CA . LEU A 1 120 ? -14.877 -0.699 13.597 1.00 97.56 120 LEU A CA 1
ATOM 963 C C . LEU A 1 120 ? -14.267 -1.876 12.834 1.00 97.56 120 LEU A C 1
ATOM 965 O O . LEU A 1 120 ? -13.292 -1.708 12.104 1.00 97.56 120 LEU A O 1
ATOM 969 N N . ALA A 1 121 ? -14.866 -3.065 12.939 1.00 98.00 121 ALA A N 1
ATOM 970 C CA . ALA A 1 121 ? -14.448 -4.211 12.135 1.00 98.00 121 ALA A CA 1
ATOM 971 C C . ALA A 1 121 ? -14.573 -3.924 10.624 1.00 98.00 121 ALA A C 1
ATOM 973 O O . ALA A 1 121 ? -13.680 -4.264 9.846 1.00 98.00 121 ALA A O 1
ATOM 974 N N . SER A 1 122 ? -15.659 -3.266 10.203 1.00 97.94 122 SER A N 1
ATOM 975 C CA . SER A 1 122 ? -15.847 -2.856 8.808 1.00 97.94 122 SER A CA 1
ATOM 976 C C . SER A 1 122 ? -14.819 -1.809 8.379 1.00 97.94 122 SER A C 1
ATOM 978 O O . SER A 1 122 ? -14.281 -1.917 7.280 1.00 97.94 122 SER A O 1
ATOM 980 N N . LEU A 1 123 ? -14.515 -0.838 9.242 1.00 98.00 123 LEU A N 1
ATOM 981 C CA . LEU A 1 123 ? -13.524 0.206 8.986 1.00 98.00 123 LEU A CA 1
ATOM 982 C C . LEU A 1 123 ? -12.124 -0.388 8.755 1.00 98.00 123 LEU A C 1
ATOM 984 O O . LEU A 1 123 ? -11.482 -0.116 7.739 1.00 98.00 123 LEU A O 1
ATOM 988 N N . LEU A 1 124 ? -11.693 -1.300 9.634 1.00 98.25 124 LEU A N 1
ATOM 989 C CA . LEU A 1 124 ? -10.432 -2.040 9.497 1.00 98.25 124 LEU A CA 1
ATOM 990 C C . LEU A 1 124 ? -10.359 -2.820 8.177 1.00 98.25 124 LEU A C 1
ATOM 992 O O . LEU A 1 124 ? -9.315 -2.842 7.517 1.00 98.25 124 LEU A O 1
ATOM 996 N N . ARG A 1 125 ? -11.469 -3.446 7.773 1.00 98.44 125 ARG A N 1
ATOM 997 C CA . ARG A 1 125 ? -11.560 -4.202 6.520 1.00 98.44 125 ARG A CA 1
ATOM 998 C C . ARG A 1 125 ? -11.476 -3.300 5.286 1.00 98.44 125 ARG A C 1
ATOM 1000 O O . ARG A 1 125 ? -10.837 -3.682 4.300 1.00 98.44 125 ARG A O 1
ATOM 1007 N N . SER A 1 126 ? -12.068 -2.107 5.334 1.00 98.38 126 SER A N 1
ATOM 1008 C CA . SER A 1 126 ? -11.916 -1.103 4.275 1.00 98.38 126 SER A CA 1
ATOM 1009 C C . SER A 1 126 ? -10.454 -0.684 4.132 1.00 98.38 126 SER A C 1
ATOM 1011 O O . SER A 1 126 ? -9.907 -0.748 3.030 1.00 98.38 126 SER A O 1
ATOM 1013 N N . VAL A 1 127 ? -9.764 -0.406 5.245 1.00 98.06 127 VAL A N 1
ATOM 1014 C CA . VAL A 1 127 ? -8.321 -0.109 5.223 1.00 98.06 127 VAL A CA 1
ATOM 1015 C C . VAL A 1 127 ? -7.510 -1.277 4.654 1.00 98.06 127 VAL A C 1
ATOM 1017 O O . VAL A 1 127 ? -6.636 -1.056 3.822 1.00 98.06 127 VAL A O 1
ATOM 1020 N N . GLN A 1 128 ? -7.805 -2.533 5.020 1.00 98.00 128 GLN A N 1
ATOM 1021 C CA . GLN A 1 128 ? -7.141 -3.703 4.414 1.00 98.00 128 GLN A CA 1
ATOM 1022 C C . GLN A 1 128 ? -7.326 -3.778 2.896 1.00 98.00 128 GLN A C 1
ATOM 1024 O O . GLN A 1 128 ? -6.402 -4.174 2.184 1.00 98.00 128 GLN A O 1
ATOM 1029 N N . THR A 1 129 ? -8.510 -3.418 2.403 1.00 98.31 129 THR A N 1
ATOM 1030 C CA . THR A 1 129 ? -8.827 -3.460 0.971 1.00 98.31 129 THR A CA 1
ATOM 1031 C C . THR A 1 129 ? -7.972 -2.459 0.203 1.00 98.31 129 THR A C 1
ATOM 1033 O O . THR A 1 129 ? -7.289 -2.851 -0.746 1.00 98.31 129 THR A O 1
ATOM 1036 N N . HIS A 1 130 ? -7.921 -1.209 0.667 1.00 97.81 130 HIS A N 1
ATOM 1037 C CA . HIS A 1 130 ? -7.083 -0.184 0.045 1.00 97.81 130 HIS A CA 1
ATOM 1038 C C . HIS A 1 130 ? -5.590 -0.446 0.234 1.00 97.81 130 HIS A C 1
ATOM 1040 O O . HIS A 1 130 ? -4.806 -0.165 -0.663 1.00 97.81 130 HIS A O 1
ATOM 1046 N N . GLU A 1 131 ? -5.169 -1.048 1.347 1.00 98.00 131 GLU A N 1
ATOM 1047 C CA . GLU A 1 131 ? -3.766 -1.425 1.543 1.00 98.00 131 GLU A CA 1
ATOM 1048 C C . GLU A 1 131 ? -3.315 -2.522 0.576 1.00 98.00 131 GLU A C 1
ATOM 1050 O O . GLU A 1 131 ? -2.221 -2.464 0.013 1.00 98.00 131 GLU A O 1
ATOM 1055 N N . LYS A 1 132 ? -4.183 -3.500 0.306 1.00 96.81 132 LYS A N 1
ATOM 1056 C CA . LYS A 1 132 ? -3.929 -4.514 -0.719 1.00 96.81 132 LYS A CA 1
ATOM 1057 C C . LYS A 1 132 ? -3.815 -3.890 -2.112 1.00 96.81 132 LYS A C 1
ATOM 1059 O O . LYS A 1 132 ? -2.920 -4.265 -2.871 1.00 96.81 132 LYS A O 1
ATOM 1064 N N . GLU A 1 133 ? -4.714 -2.970 -2.452 1.00 97.62 133 GLU A N 1
ATOM 1065 C CA . GLU A 1 133 ? -4.711 -2.273 -3.741 1.00 97.62 133 GLU A CA 1
ATOM 1066 C C . GLU A 1 133 ? -3.470 -1.386 -3.907 1.00 97.62 133 GLU A C 1
ATOM 1068 O O . GLU A 1 133 ? -2.735 -1.526 -4.887 1.00 97.62 133 GLU A O 1
ATOM 1073 N N . LYS A 1 134 ? -3.158 -0.565 -2.901 1.00 97.06 134 LYS A N 1
ATOM 1074 C CA . LYS A 1 134 ? -1.957 0.275 -2.842 1.00 97.06 134 LYS A CA 1
ATOM 1075 C C . LYS A 1 134 ? -0.681 -0.539 -3.034 1.00 97.06 134 LYS A C 1
ATOM 1077 O O . LYS A 1 134 ? 0.166 -0.148 -3.841 1.00 97.06 134 LYS A O 1
ATOM 1082 N N . LEU A 1 135 ? -0.531 -1.670 -2.336 1.00 96.50 135 LEU A N 1
ATOM 1083 C CA . LEU A 1 135 ? 0.640 -2.538 -2.482 1.00 96.50 135 LEU A CA 1
ATOM 1084 C C . LEU A 1 135 ? 0.730 -3.112 -3.895 1.00 96.50 135 LEU A C 1
ATOM 1086 O O . LEU A 1 135 ? 1.795 -3.060 -4.510 1.00 96.50 135 LEU A O 1
ATOM 1090 N N . HIS A 1 136 ? -0.384 -3.621 -4.423 1.00 97.19 136 HIS A N 1
ATOM 1091 C CA . HIS A 1 136 ? -0.434 -4.174 -5.771 1.00 97.19 136 HIS A CA 1
ATOM 1092 C C . HIS A 1 136 ? -0.005 -3.143 -6.821 1.00 97.19 136 HIS A C 1
ATOM 1094 O O . HIS A 1 136 ? 0.903 -3.409 -7.606 1.00 97.19 136 HIS A O 1
ATOM 1100 N N . LEU A 1 137 ? -0.590 -1.944 -6.790 1.00 95.94 137 LEU A N 1
ATOM 1101 C CA . LEU A 1 137 ? -0.270 -0.876 -7.735 1.00 95.94 137 LEU A CA 1
ATOM 1102 C C . LEU A 1 137 ? 1.156 -0.342 -7.548 1.00 95.94 137 LEU A C 1
ATOM 1104 O O . LEU A 1 137 ? 1.834 -0.056 -8.534 1.00 95.94 137 LEU A O 1
ATOM 1108 N N . THR A 1 138 ? 1.660 -0.281 -6.312 1.00 96.06 138 THR A N 1
ATOM 1109 C CA . THR A 1 138 ? 3.062 0.078 -6.033 1.00 96.06 138 THR A CA 1
ATOM 1110 C C . THR A 1 138 ? 4.028 -0.898 -6.704 1.00 96.06 138 THR A C 1
ATOM 1112 O O . THR A 1 138 ? 4.986 -0.469 -7.349 1.00 96.06 138 THR A O 1
ATOM 1115 N N . VAL A 1 139 ? 3.767 -2.205 -6.608 1.00 93.69 139 VAL A N 1
ATOM 1116 C CA . VAL A 1 139 ? 4.579 -3.233 -7.277 1.00 93.69 139 VAL A CA 1
ATOM 1117 C C . VAL A 1 139 ? 4.437 -3.136 -8.798 1.00 93.69 139 VAL A C 1
ATOM 1119 O O . VAL A 1 139 ? 5.440 -3.213 -9.503 1.00 93.69 139 VAL A O 1
ATOM 1122 N N . THR A 1 140 ? 3.232 -2.888 -9.317 1.00 93.75 140 THR A N 1
ATOM 1123 C CA . THR A 1 140 ? 3.002 -2.663 -10.755 1.00 93.75 140 THR A CA 1
ATOM 1124 C C . THR A 1 140 ? 3.836 -1.495 -11.283 1.00 93.75 140 THR A C 1
ATOM 1126 O O . THR A 1 140 ? 4.519 -1.642 -12.295 1.00 93.75 140 THR A O 1
ATOM 1129 N N . ILE A 1 141 ? 3.878 -0.367 -10.566 1.00 94.00 141 ILE A N 1
ATOM 1130 C CA . ILE A 1 141 ? 4.732 0.782 -10.909 1.00 94.00 141 ILE A CA 1
ATOM 1131 C C . ILE A 1 141 ? 6.209 0.374 -10.948 1.00 94.00 141 ILE A C 1
ATOM 1133 O O . ILE A 1 141 ? 6.930 0.779 -11.858 1.00 94.00 141 ILE A O 1
ATOM 1137 N N . GLN A 1 142 ? 6.679 -0.416 -9.979 1.00 92.75 142 GLN A N 1
ATOM 1138 C CA . GLN A 1 142 ? 8.071 -0.876 -9.943 1.00 92.75 142 GLN A CA 1
ATOM 1139 C C . GLN A 1 142 ? 8.405 -1.796 -11.118 1.00 92.75 142 GLN A C 1
ATOM 1141 O O . GLN A 1 142 ? 9.456 -1.635 -11.735 1.00 92.75 142 GLN A O 1
ATOM 1146 N N . VAL A 1 143 ? 7.507 -2.719 -11.469 1.00 93.88 143 VAL A N 1
ATOM 1147 C CA . VAL A 1 143 ? 7.669 -3.607 -12.628 1.00 93.88 143 VAL A CA 1
ATOM 1148 C C . VAL A 1 143 ? 7.711 -2.807 -13.927 1.00 93.88 143 VAL A C 1
ATOM 1150 O O . VAL A 1 143 ? 8.614 -3.028 -14.731 1.00 93.88 143 VAL A O 1
ATOM 1153 N N . LEU A 1 144 ? 6.798 -1.846 -14.111 1.00 89.88 144 LEU A N 1
ATOM 1154 C CA . LEU A 1 144 ? 6.796 -0.953 -15.274 1.00 89.88 144 LEU A CA 1
ATOM 1155 C C . LEU A 1 144 ? 8.118 -0.180 -15.364 1.00 89.88 144 LEU A C 1
ATOM 1157 O O . LEU A 1 144 ? 8.803 -0.244 -16.380 1.00 89.88 144 LEU A O 1
ATOM 1161 N N . LYS A 1 145 ? 8.544 0.457 -14.269 1.00 90.25 145 LYS A N 1
ATOM 1162 C CA . LYS A 1 145 ? 9.800 1.220 -14.226 1.00 90.25 145 LYS A CA 1
ATOM 1163 C C . LYS A 1 145 ? 11.037 0.361 -14.480 1.00 90.25 145 LYS A C 1
ATOM 1165 O O . LYS A 1 145 ? 11.945 0.815 -15.165 1.00 90.25 145 LYS A O 1
ATOM 1170 N N . LYS A 1 146 ? 11.076 -0.870 -13.960 1.00 89.69 146 LYS A N 1
ATOM 1171 C CA . LYS A 1 146 ? 12.161 -1.829 -14.223 1.00 89.69 146 LYS A CA 1
ATOM 1172 C C . LYS A 1 146 ? 12.177 -2.273 -15.687 1.00 89.69 146 LYS A C 1
ATOM 1174 O O . LYS A 1 146 ? 13.251 -2.466 -16.244 1.00 89.69 146 LYS A O 1
ATOM 1179 N N . ALA A 1 147 ? 11.008 -2.446 -16.304 1.00 88.38 147 ALA A N 1
ATOM 1180 C CA . ALA A 1 147 ? 10.908 -2.785 -17.719 1.00 88.38 147 ALA A CA 1
ATOM 1181 C C . ALA A 1 147 ? 11.333 -1.617 -18.627 1.00 88.38 147 ALA A C 1
ATOM 1183 O O . ALA A 1 147 ? 11.798 -1.862 -19.739 1.00 88.38 147 ALA A O 1
ATOM 1184 N N . GLY A 1 148 ? 11.187 -0.373 -18.163 1.00 84.50 148 GLY A N 1
ATOM 1185 C CA . GLY A 1 148 ? 11.517 0.836 -18.917 1.00 84.50 148 GLY A CA 1
ATOM 1186 C C . GLY A 1 148 ? 10.525 1.123 -20.047 1.00 84.50 148 GLY A C 1
ATOM 1187 O O . GLY A 1 148 ? 9.728 0.248 -20.429 1.00 84.50 148 GLY A O 1
ATOM 1188 N N . ARG A 1 149 ? 10.586 2.349 -20.587 1.00 84.56 149 ARG A N 1
ATOM 1189 C CA . ARG A 1 149 ? 9.823 2.726 -21.785 1.00 84.56 149 ARG A CA 1
ATOM 1190 C C . ARG A 1 149 ? 10.239 1.831 -22.957 1.00 84.56 149 ARG A C 1
ATOM 1192 O O . ARG A 1 149 ? 11.439 1.607 -23.121 1.00 84.56 149 ARG A O 1
ATOM 1199 N N . PRO A 1 150 ? 9.295 1.303 -23.755 1.00 81.62 150 PRO A N 1
ATOM 1200 C CA . PRO A 1 150 ? 9.602 0.492 -24.932 1.00 81.62 150 PRO A CA 1
ATOM 1201 C C . PRO A 1 150 ? 10.678 1.095 -25.845 1.00 81.62 150 PRO A C 1
ATOM 1203 O O . PRO A 1 150 ? 11.613 0.373 -26.191 1.00 81.62 150 PRO A O 1
ATOM 1206 N N . SER A 1 151 ? 10.605 2.397 -26.133 1.00 73.12 151 SER A N 1
ATOM 1207 C CA . SER A 1 151 ? 11.590 3.121 -26.956 1.00 73.12 151 SER A CA 1
ATOM 1208 C C . SER A 1 151 ? 12.983 3.279 -26.325 1.00 73.12 151 SER A C 1
ATOM 1210 O O . SER A 1 151 ? 13.976 3.461 -27.027 1.00 73.12 151 SER A O 1
ATOM 1212 N N . GLU A 1 152 ? 13.097 3.168 -24.999 1.00 71.31 152 GLU A N 1
ATOM 1213 C CA . GLU A 1 152 ? 14.367 3.269 -24.260 1.00 71.31 152 GLU A CA 1
ATOM 1214 C C . GLU A 1 152 ? 15.035 1.903 -24.035 1.00 71.31 152 GLU A C 1
ATOM 1216 O O . GLU A 1 152 ? 16.170 1.823 -23.548 1.00 71.31 152 GLU A O 1
ATOM 1221 N N . ARG A 1 153 ? 14.353 0.797 -24.364 1.00 66.44 153 ARG A N 1
ATOM 1222 C CA . ARG A 1 153 ? 14.909 -0.550 -24.187 1.00 66.44 153 ARG A CA 1
ATOM 1223 C C . ARG A 1 153 ? 16.039 -0.784 -25.184 1.00 66.44 153 ARG A C 1
ATOM 1225 O O . ARG A 1 153 ? 15.897 -0.577 -26.385 1.00 66.44 153 ARG A O 1
ATOM 1232 N N . LEU A 1 154 ? 17.164 -1.299 -24.685 1.00 53.78 154 LEU A N 1
ATOM 1233 C CA . LEU A 1 154 ? 18.270 -1.738 -25.535 1.00 53.78 154 LEU A CA 1
ATOM 1234 C C . LEU A 1 154 ? 17.770 -2.787 -26.539 1.00 53.78 154 LEU A C 1
ATOM 1236 O O . LEU A 1 154 ? 17.261 -3.841 -26.152 1.00 53.78 154 LEU A O 1
ATOM 1240 N N . VAL A 1 155 ? 17.953 -2.509 -27.831 1.00 54.25 155 VAL A N 1
ATOM 1241 C CA . VAL A 1 155 ? 17.614 -3.441 -28.909 1.00 54.25 155 VAL A CA 1
ATOM 1242 C C . VAL A 1 155 ? 18.445 -4.717 -28.742 1.00 54.25 155 VAL A C 1
ATOM 1244 O O . VAL A 1 155 ? 19.677 -4.684 -28.730 1.00 54.25 155 VAL A O 1
ATOM 1247 N N . SER A 1 156 ? 17.764 -5.854 -28.598 1.00 51.19 156 SER A N 1
ATOM 1248 C CA . SER A 1 156 ? 18.397 -7.168 -28.476 1.00 51.19 156 SER A CA 1
ATOM 1249 C C . SER A 1 156 ? 19.270 -7.478 -29.702 1.00 51.19 156 SER A C 1
ATOM 1251 O O . SER A 1 156 ? 18.791 -7.534 -30.833 1.00 51.19 156 SER A O 1
ATOM 1253 N N . HIS A 1 157 ? 20.562 -7.740 -29.471 1.00 55.00 157 HIS A N 1
ATOM 1254 C CA . HIS A 1 157 ? 21.490 -8.268 -30.480 1.00 55.00 157 HIS A CA 1
ATOM 1255 C C . HIS A 1 157 ? 21.510 -9.806 -30.521 1.00 55.00 157 HIS A C 1
ATOM 1257 O O . HIS A 1 157 ? 22.400 -10.393 -31.135 1.00 55.00 157 HIS A O 1
ATOM 1263 N N . GLU A 1 158 ? 20.548 -10.484 -29.892 1.00 46.03 158 GLU A N 1
ATOM 1264 C CA . GLU A 1 158 ? 20.518 -11.950 -29.754 1.00 46.03 158 GLU A CA 1
ATOM 1265 C C . GLU A 1 158 ? 20.395 -12.674 -31.112 1.00 46.03 158 GLU A C 1
ATOM 1267 O O . GLU A 1 158 ? 20.797 -13.828 -31.265 1.00 46.03 158 GLU A O 1
ATOM 1272 N N . HIS A 1 159 ? 19.939 -11.957 -32.144 1.00 50.00 159 HIS A N 1
ATOM 1273 C CA . HIS A 1 159 ? 19.911 -12.403 -33.541 1.00 50.00 159 HIS A CA 1
ATOM 1274 C C . HIS A 1 159 ? 20.855 -11.616 -34.467 1.00 50.00 159 HIS A C 1
ATOM 1276 O O . HIS A 1 159 ? 20.793 -11.758 -35.694 1.00 50.00 159 HIS A O 1
ATOM 1282 N N . CYS A 1 160 ? 21.755 -10.802 -33.909 1.00 55.94 160 CYS A N 1
ATOM 1283 C CA . CYS A 1 160 ? 22.748 -10.085 -34.696 1.00 55.94 160 CYS A CA 1
ATOM 1284 C C . CYS A 1 160 ? 23.767 -11.080 -35.264 1.00 55.94 160 CYS A C 1
ATOM 1286 O O . CYS A 1 160 ? 24.495 -11.753 -34.538 1.00 55.94 160 CYS A O 1
ATOM 1288 N N . LYS A 1 161 ? 23.848 -11.168 -36.595 1.00 56.16 161 LYS A N 1
ATOM 1289 C CA . LYS A 1 161 ? 24.763 -12.089 -37.292 1.00 56.16 161 LYS A CA 1
ATOM 1290 C C . LYS A 1 161 ? 26.244 -11.687 -37.182 1.00 56.16 161 LYS A C 1
ATOM 1292 O O . LYS A 1 161 ? 27.104 -12.400 -37.699 1.00 56.16 161 LYS A O 1
ATOM 1297 N N . PHE A 1 162 ? 26.558 -10.557 -36.545 1.00 56.28 162 PHE A N 1
ATOM 1298 C CA . PHE A 1 162 ? 27.905 -9.993 -36.473 1.00 56.28 162 PHE A CA 1
ATOM 1299 C C . PHE A 1 162 ? 28.513 -10.155 -35.070 1.00 56.28 162 PHE A C 1
ATOM 1301 O O . PHE A 1 162 ? 28.116 -9.498 -34.118 1.00 56.28 162 PHE A O 1
ATOM 1308 N N . ASN A 1 163 ? 29.542 -11.004 -34.960 1.00 53.91 163 ASN A N 1
ATOM 1309 C CA . ASN A 1 163 ? 30.221 -11.359 -33.701 1.00 53.91 163 ASN A CA 1
ATOM 1310 C C . ASN A 1 163 ? 31.361 -10.404 -33.276 1.00 53.91 163 ASN A C 1
ATOM 1312 O O . ASN A 1 163 ? 32.107 -10.715 -32.347 1.00 53.91 163 ASN A O 1
ATOM 1316 N N . LYS A 1 164 ? 31.580 -9.277 -33.969 1.00 54.12 164 LYS A N 1
ATOM 1317 C CA . LYS A 1 164 ? 32.691 -8.349 -33.673 1.00 54.12 164 LYS A CA 1
ATOM 1318 C C . LYS A 1 164 ? 32.180 -6.910 -33.498 1.00 54.12 164 LYS A C 1
ATOM 1320 O O . LYS A 1 164 ? 31.810 -6.301 -34.499 1.00 54.12 164 LYS A O 1
ATOM 1325 N N . PRO A 1 165 ? 32.237 -6.341 -32.275 1.00 51.88 165 PRO A N 1
ATOM 1326 C CA . PRO A 1 165 ? 31.720 -4.999 -31.977 1.00 51.88 165 PRO A CA 1
ATOM 1327 C C . PRO A 1 165 ? 32.379 -3.868 -32.780 1.00 51.88 165 PRO A C 1
ATOM 1329 O O . PRO A 1 165 ? 31.748 -2.862 -33.061 1.00 51.88 165 PRO A O 1
ATOM 1332 N N . ALA A 1 166 ? 33.644 -4.034 -33.176 1.00 53.00 166 ALA A N 1
ATOM 1333 C CA . ALA A 1 166 ? 34.456 -2.970 -33.770 1.00 53.00 166 ALA A CA 1
ATOM 1334 C C . ALA A 1 166 ? 34.366 -2.852 -35.308 1.00 53.00 166 ALA A C 1
ATOM 1336 O O . ALA A 1 166 ? 35.133 -2.098 -35.899 1.00 53.00 166 ALA A O 1
ATOM 1337 N N . LEU A 1 167 ? 33.517 -3.645 -35.974 1.00 46.72 167 LEU A N 1
ATOM 1338 C CA . LEU A 1 167 ? 33.553 -3.812 -37.438 1.00 46.72 167 LEU A CA 1
ATOM 1339 C C . LEU A 1 167 ? 32.203 -3.659 -38.138 1.00 46.72 167 LEU A C 1
ATOM 1341 O O . LEU A 1 167 ? 32.125 -3.913 -39.339 1.00 46.72 167 LEU A O 1
ATOM 1345 N N . HIS A 1 168 ? 31.157 -3.248 -37.428 1.00 53.91 168 HIS A N 1
ATOM 1346 C CA . HIS A 1 168 ? 29.932 -2.857 -38.104 1.00 53.91 168 HIS A CA 1
ATOM 1347 C C . HIS A 1 168 ? 29.341 -1.609 -37.466 1.00 53.91 168 HIS A C 1
ATOM 1349 O O . HIS A 1 168 ? 29.209 -1.536 -36.244 1.00 53.91 168 HIS A O 1
ATOM 1355 N N . ASP A 1 169 ? 28.962 -0.658 -38.317 1.00 44.69 169 ASP A N 1
ATOM 1356 C CA . ASP A 1 169 ? 27.856 0.224 -37.995 1.00 44.69 169 ASP A CA 1
ATOM 1357 C C . ASP A 1 169 ? 26.660 -0.704 -37.843 1.00 44.69 169 ASP A C 1
ATOM 1359 O O . ASP A 1 169 ? 26.213 -1.321 -38.816 1.00 44.69 169 ASP A O 1
ATOM 1363 N N . CYS A 1 170 ? 26.190 -0.901 -36.615 1.00 51.59 170 CYS A N 1
ATOM 1364 C CA . CYS A 1 170 ? 24.902 -1.536 -36.438 1.00 51.59 170 CYS A CA 1
ATOM 1365 C C . CYS A 1 170 ? 23.872 -0.557 -36.989 1.00 51.59 170 CYS A C 1
ATOM 1367 O O . CYS A 1 170 ? 23.405 0.338 -36.291 1.00 51.59 170 CYS A O 1
ATOM 1369 N N . VAL A 1 171 ? 23.584 -0.676 -38.285 1.00 45.69 171 VAL A N 1
ATOM 1370 C CA . VAL A 1 171 ? 22.499 0.034 -38.948 1.00 45.69 171 VAL A CA 1
ATOM 1371 C C . VAL A 1 171 ? 21.205 -0.606 -38.447 1.00 45.69 171 VAL A C 1
ATOM 1373 O O . VAL A 1 171 ? 20.541 -1.357 -39.147 1.00 45.69 171 VAL A O 1
ATOM 1376 N N . HIS A 1 172 ? 20.867 -0.328 -37.190 1.00 47.59 172 HIS A N 1
ATOM 1377 C CA . HIS A 1 172 ? 19.501 -0.390 -36.687 1.00 47.59 172 HIS A CA 1
ATOM 1378 C C . HIS A 1 172 ? 18.753 0.911 -36.994 1.00 47.59 172 HIS A C 1
ATOM 1380 O O . HIS A 1 172 ? 17.689 1.158 -36.441 1.00 47.59 172 HIS A O 1
ATOM 1386 N N . VAL A 1 173 ? 19.236 1.698 -37.961 1.00 46.88 173 VAL A N 1
ATOM 1387 C CA . VAL A 1 173 ? 18.313 2.390 -38.857 1.00 46.88 173 VAL A CA 1
ATOM 1388 C C . VAL A 1 173 ? 17.638 1.289 -39.681 1.00 46.88 173 VAL A C 1
ATOM 1390 O O . VAL A 1 173 ? 17.981 1.056 -40.838 1.00 46.88 173 VAL A O 1
ATOM 1393 N N . HIS A 1 174 ? 16.679 0.573 -39.082 1.00 45.69 174 HIS A N 1
ATOM 1394 C CA . HIS A 1 174 ? 15.561 0.127 -39.902 1.00 45.69 174 HIS A CA 1
ATOM 1395 C C . HIS A 1 174 ? 15.097 1.387 -40.638 1.00 45.69 174 HIS A C 1
ATOM 1397 O O . HIS A 1 174 ? 15.097 2.467 -40.037 1.00 45.69 174 HIS A O 1
ATOM 1403 N N . GLU A 1 175 ? 14.762 1.301 -41.929 1.00 46.28 175 GLU A N 1
ATOM 1404 C CA . GLU A 1 175 ? 13.921 2.353 -42.499 1.00 46.28 175 GLU A CA 1
ATOM 1405 C C . GLU A 1 175 ? 12.803 2.562 -41.481 1.00 46.28 175 GLU A C 1
ATOM 1407 O O . GLU A 1 175 ? 12.076 1.611 -41.180 1.00 46.28 175 GLU A O 1
ATOM 1412 N N . ILE A 1 176 ? 12.757 3.746 -40.860 1.00 54.75 176 ILE A N 1
ATOM 1413 C CA . ILE A 1 176 ? 11.688 4.104 -39.936 1.00 54.75 176 ILE A CA 1
ATOM 1414 C C . ILE A 1 176 ? 10.475 4.218 -40.838 1.00 54.75 176 ILE A C 1
ATOM 1416 O O . ILE A 1 176 ? 10.165 5.264 -41.409 1.00 54.75 176 ILE A O 1
ATOM 1420 N N . THR A 1 177 ? 9.865 3.071 -41.092 1.00 60.59 177 THR A N 1
ATOM 1421 C CA . THR A 1 177 ? 8.603 3.016 -41.784 1.00 60.59 177 THR A CA 1
ATOM 1422 C C . THR A 1 177 ? 7.608 3.680 -40.856 1.00 60.59 177 THR A C 1
ATOM 1424 O O . THR A 1 177 ? 7.696 3.549 -39.634 1.00 60.59 177 THR A O 1
ATOM 1427 N N . VAL A 1 178 ? 6.647 4.394 -41.436 1.00 66.31 178 VAL A N 1
ATOM 1428 C CA . VAL A 1 178 ? 5.559 4.984 -40.652 1.00 66.31 178 VAL A CA 1
ATOM 1429 C C . VAL A 1 178 ? 4.918 3.914 -39.762 1.00 66.31 178 VAL A C 1
ATOM 1431 O O . VAL A 1 178 ? 4.654 4.190 -38.607 1.00 66.31 178 VAL A O 1
ATOM 1434 N N . ALA A 1 179 ? 4.782 2.676 -40.252 1.00 70.69 179 ALA A N 1
ATOM 1435 C CA . ALA A 1 179 ? 4.252 1.558 -39.476 1.00 70.69 179 ALA A CA 1
ATOM 1436 C C . ALA A 1 179 ? 5.077 1.239 -38.214 1.00 70.69 179 ALA A C 1
ATOM 1438 O O . ALA A 1 179 ? 4.504 1.190 -37.133 1.00 70.69 179 ALA A O 1
ATOM 1439 N N . ALA A 1 180 ? 6.402 1.083 -38.332 1.00 67.06 180 ALA A N 1
ATOM 1440 C CA . ALA A 1 180 ? 7.264 0.793 -37.182 1.00 67.06 180 ALA A CA 1
ATOM 1441 C C . ALA A 1 180 ? 7.321 1.963 -36.182 1.00 67.06 180 ALA A C 1
ATOM 1443 O O . ALA A 1 180 ? 7.275 1.744 -34.977 1.00 67.06 180 ALA A O 1
ATOM 1444 N N . GLY A 1 181 ? 7.363 3.207 -36.675 1.00 69.31 181 GLY A N 1
ATOM 1445 C CA . GLY A 1 181 ? 7.3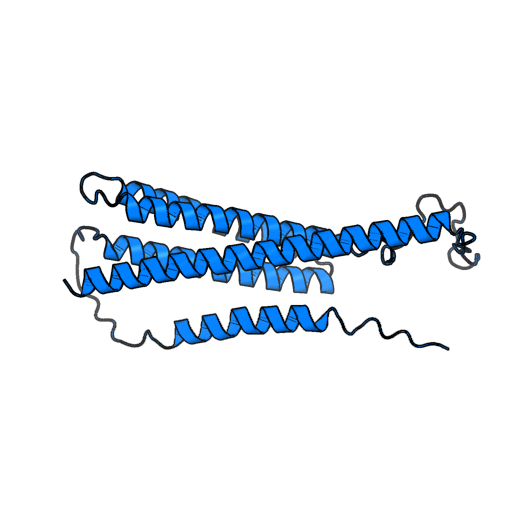34 4.392 -35.810 1.00 69.31 181 GLY A CA 1
ATOM 1446 C C . GLY A 1 181 ? 5.979 4.615 -35.126 1.00 69.31 181 GLY A C 1
ATOM 1447 O O . GLY A 1 181 ? 5.933 5.099 -34.000 1.00 69.31 181 GLY A O 1
ATOM 1448 N N . THR A 1 182 ? 4.869 4.260 -35.781 1.00 79.62 182 THR A N 1
ATOM 1449 C CA . THR A 1 182 ? 3.532 4.299 -35.172 1.00 79.62 182 THR A CA 1
ATOM 1450 C C . THR A 1 182 ? 3.377 3.221 -34.102 1.00 79.62 182 THR A C 1
ATOM 1452 O O . THR A 1 182 ? 2.882 3.534 -33.029 1.00 79.62 182 THR A O 1
ATOM 1455 N N . GLU A 1 183 ? 3.850 1.998 -34.349 1.00 80.44 183 GLU A N 1
ATOM 1456 C CA . GLU A 1 183 ? 3.809 0.904 -33.367 1.00 80.44 183 GLU A CA 1
ATOM 1457 C C . GLU A 1 183 ? 4.602 1.240 -32.091 1.00 80.44 183 GLU A C 1
ATOM 1459 O O . GLU A 1 183 ? 4.115 1.036 -30.981 1.00 80.44 183 GLU A O 1
ATOM 1464 N N . GLU A 1 184 ? 5.797 1.819 -32.231 1.00 79.25 184 GLU A N 1
ATOM 1465 C CA . GLU A 1 184 ? 6.620 2.242 -31.091 1.00 79.25 184 GLU A CA 1
ATOM 1466 C C . GLU A 1 184 ? 5.963 3.383 -30.295 1.00 79.25 184 GLU A C 1
ATOM 1468 O O . GLU A 1 184 ? 5.918 3.342 -29.065 1.00 79.25 184 GLU A O 1
ATOM 1473 N N . ALA A 1 185 ? 5.373 4.363 -30.988 1.00 84.19 185 ALA A N 1
ATOM 1474 C CA . ALA A 1 185 ? 4.642 5.456 -30.350 1.00 84.19 185 ALA A CA 1
ATOM 1475 C C . ALA A 1 185 ? 3.373 4.978 -29.618 1.00 84.19 185 ALA A C 1
ATOM 1477 O O . ALA A 1 185 ? 3.046 5.498 -28.550 1.00 84.19 185 ALA A O 1
ATOM 1478 N N . GLU A 1 186 ? 2.657 3.997 -30.173 1.00 86.94 186 GLU A N 1
ATOM 1479 C CA . GLU A 1 186 ? 1.509 3.363 -29.515 1.00 86.94 186 GLU A CA 1
ATOM 1480 C C . GLU A 1 186 ? 1.948 2.615 -28.248 1.00 86.94 186 GLU A C 1
ATOM 1482 O O . GLU A 1 186 ? 1.353 2.811 -27.188 1.00 86.94 186 GLU A O 1
ATOM 1487 N N . ALA A 1 187 ? 3.037 1.844 -28.316 1.00 86.75 187 ALA A N 1
ATOM 1488 C CA . ALA A 1 187 ? 3.576 1.123 -27.164 1.00 86.75 187 ALA A CA 1
ATOM 1489 C C . ALA A 1 187 ? 4.035 2.064 -26.031 1.00 86.75 187 ALA A C 1
ATOM 1491 O O . ALA A 1 187 ? 3.792 1.787 -24.852 1.00 86.75 187 ALA A O 1
ATOM 1492 N N . ASP A 1 188 ? 4.668 3.189 -26.365 1.00 88.38 188 ASP A N 1
ATOM 1493 C CA . ASP A 1 188 ? 5.055 4.210 -25.386 1.00 88.38 188 ASP A CA 1
ATOM 1494 C C . ASP A 1 188 ? 3.832 4.886 -24.748 1.00 88.38 188 ASP A C 1
ATOM 1496 O O . ASP A 1 188 ? 3.801 5.096 -23.532 1.00 88.38 188 ASP A O 1
ATOM 1500 N N . ALA A 1 189 ? 2.796 5.181 -25.540 1.00 91.25 189 ALA A N 1
ATOM 1501 C CA . ALA A 1 189 ? 1.553 5.753 -25.033 1.00 91.25 189 ALA A CA 1
ATOM 1502 C C . ALA A 1 189 ? 0.820 4.791 -24.082 1.00 91.25 189 ALA A C 1
ATOM 1504 O O . ALA A 1 189 ? 0.303 5.225 -23.049 1.00 91.25 189 ALA A O 1
ATOM 1505 N N . GLU A 1 190 ? 0.799 3.491 -24.389 1.00 92.69 190 GLU A N 1
ATOM 1506 C CA . GLU A 1 190 ? 0.246 2.457 -23.506 1.00 92.69 190 GLU A CA 1
ATOM 1507 C C . GLU A 1 190 ? 1.029 2.346 -22.193 1.00 92.69 190 GLU A C 1
ATOM 1509 O O . GLU A 1 190 ? 0.428 2.279 -21.117 1.00 92.69 190 GLU A O 1
ATOM 1514 N N . TYR A 1 191 ? 2.364 2.374 -22.261 1.00 92.88 191 TYR A N 1
ATOM 1515 C CA . TYR A 1 191 ? 3.221 2.380 -21.077 1.00 92.88 191 TYR A CA 1
ATOM 1516 C C . TYR A 1 191 ? 2.928 3.588 -20.175 1.00 92.88 191 TYR A C 1
ATOM 1518 O O . TYR A 1 191 ? 2.728 3.427 -18.967 1.00 92.88 191 TYR A O 1
ATOM 1526 N N . ASP A 1 192 ? 2.855 4.787 -20.754 1.00 92.31 192 ASP A N 1
ATOM 1527 C CA . ASP A 1 192 ? 2.590 6.021 -20.012 1.00 92.31 192 ASP A CA 1
ATOM 1528 C C . ASP A 1 192 ? 1.189 6.043 -19.404 1.00 92.31 192 ASP A C 1
ATOM 1530 O O . ASP A 1 192 ? 1.015 6.463 -18.254 1.00 92.31 192 ASP A O 1
ATOM 1534 N N . ALA A 1 193 ? 0.190 5.554 -20.143 1.00 95.06 193 ALA A N 1
ATOM 1535 C CA . ALA A 1 193 ? -1.168 5.403 -19.643 1.00 95.06 193 ALA A CA 1
ATOM 1536 C C . ALA A 1 193 ? -1.207 4.454 -18.438 1.00 95.06 193 ALA A C 1
ATOM 1538 O O . ALA A 1 193 ? -1.683 4.849 -17.372 1.00 95.06 193 ALA A O 1
ATOM 1539 N N . ALA A 1 194 ? -0.627 3.256 -18.561 1.00 93.88 194 ALA A N 1
ATOM 1540 C CA . ALA A 1 194 ? -0.588 2.267 -17.485 1.00 93.88 194 ALA A CA 1
ATOM 1541 C C . ALA A 1 194 ? 0.149 2.788 -16.242 1.00 93.88 194 ALA A C 1
ATOM 1543 O O . ALA A 1 194 ? -0.313 2.614 -15.111 1.00 93.88 194 ALA A O 1
ATOM 1544 N N . LEU A 1 195 ? 1.281 3.473 -16.433 1.00 92.75 195 LEU A N 1
ATOM 1545 C CA . LEU A 1 195 ? 2.043 4.059 -15.335 1.00 92.75 195 LEU A CA 1
ATOM 1546 C C . LEU A 1 195 ? 1.239 5.154 -14.621 1.00 92.75 195 LEU A C 1
ATOM 1548 O O . LEU A 1 195 ? 1.207 5.198 -13.389 1.00 92.75 195 LEU A O 1
ATOM 1552 N N . LYS A 1 196 ? 0.561 6.021 -15.379 1.00 93.50 196 LYS A N 1
ATOM 1553 C CA . LYS A 1 196 ? -0.270 7.101 -14.838 1.00 93.50 196 LYS A CA 1
ATOM 1554 C C . LYS A 1 196 ? -1.497 6.576 -14.096 1.00 93.50 196 LYS A C 1
ATOM 1556 O O . LYS A 1 196 ? -1.817 7.105 -13.031 1.00 93.50 196 LYS A O 1
ATOM 1561 N N . GLU A 1 197 ? -2.165 5.559 -14.629 1.00 95.62 197 GLU A N 1
ATOM 1562 C CA . GLU A 1 197 ? -3.296 4.898 -13.972 1.00 95.62 197 GLU A CA 1
ATOM 1563 C C . GLU A 1 197 ? -2.870 4.245 -12.659 1.00 95.62 197 GLU A C 1
ATOM 1565 O O . GLU A 1 197 ? -3.500 4.480 -11.629 1.00 95.62 197 GLU A O 1
ATOM 1570 N N . ALA A 1 198 ? -1.751 3.516 -12.655 1.00 90.19 198 ALA A N 1
ATOM 1571 C CA . ALA A 1 198 ? -1.244 2.900 -11.436 1.00 90.19 198 ALA A CA 1
ATOM 1572 C C . ALA A 1 198 ? -0.875 3.948 -10.372 1.00 90.19 198 ALA A C 1
ATOM 1574 O O . ALA A 1 198 ? -1.200 3.781 -9.198 1.00 90.19 198 ALA A O 1
ATOM 1575 N N . ILE A 1 199 ? -0.253 5.063 -10.775 1.00 91.75 199 ILE A N 1
ATOM 1576 C CA . ILE A 1 199 ? 0.043 6.187 -9.874 1.00 91.75 199 ILE A CA 1
ATOM 1577 C C . ILE A 1 199 ? -1.240 6.783 -9.295 1.00 91.75 199 ILE A C 1
ATOM 1579 O O . ILE A 1 199 ? -1.299 7.041 -8.093 1.00 91.75 199 ILE A O 1
ATOM 1583 N N . ARG A 1 200 ? -2.258 7.007 -10.134 1.00 94.75 200 ARG A N 1
ATOM 1584 C CA . ARG A 1 200 ? -3.543 7.547 -9.686 1.00 94.75 200 ARG A CA 1
ATOM 1585 C C . ARG A 1 200 ? -4.199 6.616 -8.670 1.00 94.75 200 ARG A C 1
ATOM 1587 O O . ARG A 1 200 ? -4.548 7.080 -7.596 1.00 94.75 200 ARG A O 1
ATOM 1594 N N . GLY A 1 201 ? -4.267 5.317 -8.952 1.00 91.44 201 GLY A N 1
ATOM 1595 C CA . GLY A 1 201 ? -4.873 4.357 -8.028 1.00 91.44 201 GLY A CA 1
ATOM 1596 C C . GLY A 1 201 ? -4.125 4.237 -6.692 1.00 91.44 201 GLY A C 1
ATOM 1597 O O . GLY A 1 201 ? -4.756 4.070 -5.649 1.00 91.44 201 GLY A O 1
ATOM 1598 N N . VAL A 1 202 ? -2.792 4.400 -6.678 1.00 94.56 202 VAL A N 1
ATOM 1599 C CA . VAL A 1 202 ? -2.031 4.513 -5.416 1.00 94.56 202 VAL A CA 1
ATOM 1600 C C . VAL A 1 202 ? -2.456 5.753 -4.630 1.00 94.56 202 VAL A C 1
ATOM 1602 O O . VAL A 1 202 ? -2.641 5.658 -3.420 1.00 94.56 202 VAL A O 1
ATOM 1605 N N . GLN A 1 203 ? -2.614 6.904 -5.292 1.00 92.94 203 GLN A N 1
ATOM 1606 C CA . GLN A 1 203 ? -3.060 8.140 -4.639 1.00 92.94 203 GLN A CA 1
ATOM 1607 C C . GLN A 1 203 ? -4.471 7.996 -4.072 1.00 92.94 203 GLN A C 1
ATOM 1609 O O . GLN A 1 203 ? -4.681 8.327 -2.910 1.00 92.94 203 GLN A O 1
ATOM 1614 N N . ASP A 1 204 ? -5.395 7.439 -4.852 1.00 94.38 204 ASP A N 1
ATOM 1615 C CA . ASP A 1 204 ? -6.778 7.223 -4.428 1.00 94.38 204 ASP A CA 1
ATOM 1616 C C . ASP A 1 204 ? -6.829 6.285 -3.209 1.00 94.38 204 ASP A C 1
ATOM 1618 O O . ASP A 1 204 ? -7.481 6.591 -2.213 1.00 94.38 204 ASP A O 1
ATOM 1622 N N . SER A 1 205 ? -6.042 5.200 -3.224 1.00 94.75 205 SER A N 1
ATOM 1623 C CA . SER A 1 205 ? -5.919 4.295 -2.074 1.00 94.75 205 SER A CA 1
ATOM 1624 C C . SER A 1 205 ? -5.356 4.994 -0.834 1.00 94.75 205 SER A C 1
ATOM 1626 O O . SER A 1 205 ? -5.834 4.750 0.269 1.00 94.75 205 SER A O 1
ATOM 1628 N N . ILE A 1 206 ? -4.345 5.859 -0.987 1.00 93.19 206 ILE A N 1
ATOM 1629 C CA . ILE A 1 206 ? -3.772 6.630 0.129 1.00 93.19 206 ILE A CA 1
ATOM 1630 C C . ILE A 1 206 ? -4.817 7.576 0.720 1.00 93.19 206 ILE A C 1
ATOM 1632 O O . ILE A 1 206 ? -4.948 7.630 1.940 1.00 93.19 206 ILE A O 1
ATOM 1636 N N . THR A 1 207 ? -5.563 8.293 -0.122 1.00 94.06 207 THR A N 1
ATOM 1637 C CA . THR A 1 207 ? -6.632 9.188 0.331 1.00 94.06 207 THR A CA 1
ATOM 1638 C C . THR A 1 207 ? -7.677 8.421 1.134 1.00 94.06 207 THR A C 1
ATOM 1640 O O . THR A 1 207 ? -7.938 8.799 2.271 1.00 94.06 207 THR A O 1
ATOM 1643 N N . SER A 1 208 ? -8.188 7.302 0.613 1.00 96.69 208 SER A N 1
ATOM 1644 C CA . SER A 1 208 ? -9.177 6.492 1.333 1.00 96.69 208 SER A CA 1
ATOM 1645 C C . SER A 1 208 ? -8.631 5.907 2.636 1.00 96.69 208 SER A C 1
ATOM 1647 O O . SER A 1 208 ? -9.331 5.898 3.642 1.00 96.69 208 SER A O 1
ATOM 1649 N N . ILE A 1 209 ? -7.375 5.442 2.660 1.00 95.50 209 ILE A N 1
ATOM 1650 C CA . ILE A 1 209 ? -6.746 4.974 3.904 1.00 95.50 209 ILE A CA 1
ATOM 1651 C C . ILE A 1 209 ? -6.724 6.103 4.930 1.00 95.50 209 ILE A C 1
ATOM 1653 O O . ILE A 1 209 ? -7.178 5.889 6.048 1.00 95.50 209 ILE A O 1
ATOM 1657 N N . ASN A 1 210 ? -6.239 7.289 4.558 1.00 93.88 210 ASN A N 1
ATOM 1658 C CA . ASN A 1 210 ? -6.135 8.419 5.477 1.00 93.88 210 ASN A CA 1
ATOM 1659 C C . ASN A 1 210 ? -7.504 8.841 6.022 1.00 93.88 210 ASN A C 1
ATOM 1661 O O . ASN A 1 210 ? -7.620 9.046 7.222 1.00 93.88 210 ASN A O 1
ATOM 1665 N N . GLU A 1 211 ? -8.542 8.891 5.184 1.00 96.44 211 GLU A N 1
ATOM 1666 C CA . GLU A 1 211 ? -9.916 9.165 5.629 1.00 96.44 211 GLU A CA 1
ATOM 1667 C C . GLU A 1 211 ? -10.365 8.173 6.714 1.00 96.44 211 GLU A C 1
ATOM 1669 O O . GLU A 1 211 ? -10.842 8.581 7.771 1.00 96.44 211 GLU A O 1
ATOM 1674 N N . TYR A 1 212 ? -10.123 6.875 6.515 1.00 96.94 212 TYR A N 1
ATOM 1675 C CA . TYR A 1 212 ? -10.453 5.860 7.516 1.00 96.94 212 TYR A CA 1
ATOM 1676 C C . TYR A 1 212 ? -9.574 5.919 8.772 1.00 96.94 212 TYR A C 1
ATOM 1678 O O . TYR A 1 212 ? -10.045 5.585 9.859 1.00 96.94 212 TYR A O 1
ATOM 1686 N N . ILE A 1 213 ? -8.304 6.319 8.655 1.00 94.88 213 ILE A N 1
ATOM 1687 C CA . ILE A 1 213 ? -7.440 6.544 9.824 1.00 94.88 213 ILE A CA 1
ATOM 1688 C C . ILE A 1 213 ? -7.951 7.725 10.648 1.00 94.88 213 ILE A C 1
ATOM 1690 O O . ILE A 1 213 ? -7.994 7.621 11.872 1.00 94.88 213 ILE A O 1
ATOM 1694 N N . GLU A 1 214 ? -8.396 8.801 10.005 1.00 95.50 214 GLU A N 1
ATOM 1695 C CA . GLU A 1 214 ? -9.005 9.934 10.703 1.00 95.50 214 GLU A CA 1
ATOM 1696 C C . GLU A 1 214 ? -10.315 9.536 11.391 1.00 95.50 214 GLU A C 1
ATOM 1698 O O . GLU A 1 214 ? -10.518 9.877 12.554 1.00 95.50 214 GLU A O 1
ATOM 1703 N N . GLU A 1 215 ? -11.164 8.719 10.757 1.00 96.25 215 GLU A N 1
ATOM 1704 C CA . GLU A 1 215 ? -12.348 8.147 11.422 1.00 96.25 215 GLU A CA 1
ATOM 1705 C C . GLU A 1 215 ? -11.981 7.349 12.686 1.00 96.25 215 GLU A C 1
ATOM 1707 O O . GLU A 1 215 ? -12.640 7.488 13.718 1.00 96.25 215 GLU A O 1
ATOM 1712 N N . VAL A 1 216 ? -10.899 6.560 12.644 1.00 95.31 216 VAL A N 1
ATOM 1713 C CA . VAL A 1 216 ? -10.383 5.860 13.832 1.00 95.31 216 VAL A CA 1
ATOM 1714 C C . VAL A 1 216 ? -9.944 6.846 14.914 1.00 95.31 216 VAL A C 1
ATOM 1716 O O . VAL A 1 216 ? -10.256 6.628 16.086 1.00 95.31 216 VAL A O 1
ATOM 1719 N N . ARG A 1 217 ? -9.226 7.915 14.553 1.00 95.12 217 ARG A N 1
ATOM 1720 C CA . ARG A 1 217 ? -8.760 8.925 15.516 1.00 95.12 217 ARG A CA 1
ATOM 1721 C C . ARG A 1 217 ? -9.931 9.632 16.192 1.00 95.12 217 ARG A C 1
ATOM 1723 O O . ARG A 1 217 ? -9.952 9.694 17.419 1.00 95.12 217 ARG A O 1
ATOM 1730 N N . TYR A 1 218 ? -10.933 10.060 15.425 1.00 96.06 218 TYR A N 1
ATOM 1731 C CA . TYR A 1 218 ? -12.142 10.679 15.975 1.00 96.06 218 TYR A CA 1
ATOM 1732 C C . TYR A 1 218 ? -12.885 9.750 16.938 1.00 96.06 218 TYR A C 1
ATOM 1734 O O . TYR A 1 218 ? -13.304 10.178 18.013 1.00 96.06 218 TYR A O 1
ATOM 1742 N N . GLU A 1 219 ? -13.022 8.470 16.588 1.00 95.75 219 GLU A N 1
ATOM 1743 C CA . GLU A 1 219 ? -13.658 7.492 17.471 1.00 95.75 219 GLU A CA 1
ATOM 1744 C C . GLU A 1 219 ? -12.855 7.281 18.761 1.00 95.75 219 GLU A C 1
ATOM 1746 O O . GLU A 1 219 ? -13.424 7.211 19.849 1.00 95.75 219 GLU A O 1
ATOM 1751 N N . MET A 1 220 ? -11.527 7.202 18.666 1.00 94.31 220 MET A N 1
ATOM 1752 C CA . MET A 1 220 ? -10.670 7.082 19.845 1.00 94.31 220 MET A CA 1
ATOM 1753 C C . MET A 1 220 ? -10.797 8.285 20.777 1.00 94.31 220 MET A C 1
ATOM 1755 O O . MET A 1 220 ? -10.852 8.100 21.991 1.00 94.31 220 MET A O 1
ATOM 1759 N N . GLU A 1 221 ? -10.825 9.502 20.236 1.00 95.62 221 GLU A N 1
ATOM 1760 C CA . GLU A 1 221 ? -11.006 10.724 21.023 1.00 95.62 221 GLU A CA 1
ATOM 1761 C C . GLU A 1 221 ? -12.359 10.742 21.734 1.00 95.62 221 GLU A C 1
ATOM 1763 O O . GLU A 1 221 ? -12.412 11.034 22.928 1.00 95.62 221 GLU A O 1
ATOM 1768 N N . ALA A 1 222 ? -13.435 10.364 21.036 1.00 95.44 222 ALA A N 1
ATOM 1769 C CA . ALA A 1 222 ? -14.766 10.255 21.626 1.00 95.44 222 ALA A CA 1
ATOM 1770 C C . ALA A 1 222 ? -14.787 9.251 22.790 1.00 95.44 222 ALA A C 1
ATOM 1772 O O . ALA A 1 222 ? -15.249 9.579 23.878 1.00 95.44 222 ALA A O 1
ATOM 1773 N N . LEU A 1 223 ? -14.203 8.064 22.598 1.00 93.56 223 LEU A N 1
ATOM 1774 C CA . LEU A 1 223 ? -14.133 7.021 23.628 1.00 93.56 223 LEU A CA 1
ATOM 1775 C C . LEU A 1 223 ? -13.249 7.387 24.826 1.00 93.56 223 LEU A C 1
ATOM 1777 O O . LEU A 1 223 ? -13.430 6.822 25.899 1.00 93.56 223 LEU A O 1
ATOM 1781 N N . LYS A 1 224 ? -12.265 8.276 24.650 1.00 90.88 224 LYS A N 1
ATOM 1782 C CA . LYS A 1 224 ? -11.403 8.771 25.738 1.00 90.88 224 LYS A CA 1
ATOM 1783 C C . LYS A 1 224 ? -12.050 9.910 26.533 1.00 90.88 224 LYS A C 1
ATOM 1785 O O . LYS A 1 224 ? -11.591 10.200 27.636 1.00 90.88 224 LYS A O 1
ATOM 1790 N N . ALA A 1 225 ? -13.046 10.586 25.960 1.00 89.69 225 ALA A N 1
ATOM 1791 C CA . ALA A 1 225 ? -13.757 11.689 26.600 1.00 89.69 225 ALA A CA 1
ATOM 1792 C C . ALA A 1 225 ? -14.925 11.229 27.497 1.00 89.69 225 ALA A C 1
ATOM 1794 O O . ALA A 1 225 ? -15.358 12.011 28.349 1.00 89.69 225 ALA A O 1
ATOM 1795 N N . ASP A 1 226 ? -15.406 9.998 27.301 1.00 67.25 226 ASP A N 1
ATOM 1796 C CA . ASP A 1 226 ? -16.448 9.328 28.097 1.00 67.25 226 ASP A CA 1
ATOM 1797 C C . ASP A 1 226 ? -15.886 8.629 29.354 1.00 67.25 226 ASP A C 1
ATOM 1799 O O . ASP A 1 226 ? -16.579 8.660 30.403 1.00 67.25 226 ASP A O 1
#

Foldseek 3Di:
DDDDPPPPPVVVVVVVVVVVLPVVVVVVVPPDDDDDDDDDDDPDPQDLLNLLVVLVVLVVLLSVLVVQLVVLLVVCVVPVCPVVNVVSVVVSVVSVVVSLVSLVVSLVVCVDPVNVNPVVSVLSVQLVVLSVLLVVLSVVLSVLVVVPQLVPDDDDCVVVPDPDPPPDPPCPVPVCDVVVVVVSVVSRVVSVVSNVVSVVSNVVSVVSNVVSSVVSVVVSVVVVVD

Secondary structure (DSSP, 8-state):
-------SSSHHHHHHHHHHHHHHHHHHHTT----------------HHHHHHHHHHHHHHHHHHHHHHHHHHHHHHHH--HHHHHHHHHHHHHHHHHHHHHHHHHHHHHTSTTT--HHHHHHHHHHHHHHHHHHHHHHHHHHHHHH--GGGSPPP-TT-S---TTS----------HHHHHHHHHHHHHHHHHHHHHHHHHHHHHHHHHHHHHHHHHHHHHHHH-

Sequence (226 aa):
MVDLDCESETEGFNDKLKITTEENIKEMEMEMDMDMDLDHNQTTTTTVVDLLERFLGVQQRRAEAYANLRRGFIEYMVSGGESAYQQLCAEITQEFNACSNQVLELESFFLKPDFSRNDLASLLRSVQTHEKEKLHLTVTIQVLKKAGRPSERLVSHEHCKFNKPALHDCVHVHEITVAAGTEEAEADAEYDAALKEAIRGVQDSITSINEYIEEVRYEMEALKAD

Radius of gyration: 24.63 Å; chains: 1; bounding box: 54×32×80 Å

Organism: Aquilegia coerulea (NCBI:txid218851)